Protein AF-A0A936D1K9-F1 (afdb_monomer_lite)

Secondary structure (DSSP, 8-state):
--HHHHHHHHHHHHTTSSSSTTSSSSSSSSSSTTSSTTSSGGG--SHHHHHHHHHHHHHHHHHHHHHTT--GGGTTSSSS------------------------SSHHHHHHHHHHHHHHHHHHHHHTT-SS-STTSSHHHHHHHHHHH-TT-HHHHHIIIIIHHHHHHHHHHHHHHHHHTT-----

Radius of gyration: 36.78 Å; chains: 1; bounding box: 76×54×130 Å

Structure (mmCIF, N/CA/C/O backbone):
data_AF-A0A936D1K9-F1
#
_entry.id   AF-A0A936D1K9-F1
#
loop_
_atom_site.group_PDB
_atom_site.id
_atom_site.type_symbol
_atom_site.label_atom_id
_atom_site.label_alt_id
_atom_site.label_comp_id
_atom_site.label_asym_id
_atom_site.label_entity_id
_atom_site.label_seq_id
_atom_site.pdbx_PDB_ins_code
_atom_site.Cartn_x
_atom_site.Cartn_y
_atom_site.Cartn_z
_atom_site.occupancy
_atom_site.B_iso_or_equiv
_atom_site.auth_seq_id
_atom_site.auth_comp_id
_atom_site.auth_asym_id
_atom_site.auth_atom_id
_atom_site.pdbx_PDB_model_num
ATOM 1 N N . MET A 1 1 ? 11.015 2.914 -85.283 1.00 50.72 1 MET A N 1
ATOM 2 C CA . MET A 1 1 ? 10.325 2.581 -84.018 1.00 50.72 1 MET A CA 1
ATOM 3 C C . MET A 1 1 ? 10.482 3.779 -83.095 1.00 50.72 1 MET A C 1
ATOM 5 O O . MET A 1 1 ? 11.563 4.341 -83.051 1.00 50.72 1 MET A O 1
ATOM 9 N N . SER A 1 2 ? 9.372 4.267 -82.551 1.00 65.38 2 SER A N 1
ATOM 10 C CA . SER A 1 2 ? 9.129 5.686 -82.251 1.00 65.38 2 SER A CA 1
ATOM 11 C C . SER A 1 2 ? 9.740 6.174 -80.928 1.00 65.38 2 SER A C 1
ATOM 13 O O . SER A 1 2 ? 9.493 5.560 -79.895 1.00 65.38 2 SER A O 1
ATOM 15 N N . LEU A 1 3 ? 10.426 7.329 -80.954 1.00 58.34 3 LEU A N 1
ATOM 16 C CA . LEU A 1 3 ? 10.935 8.092 -79.791 1.00 58.34 3 LEU A CA 1
ATOM 17 C C . LEU A 1 3 ? 9.833 8.399 -78.753 1.00 58.34 3 LEU A C 1
ATOM 19 O O . LEU A 1 3 ? 10.094 8.592 -77.571 1.00 58.34 3 LEU A O 1
ATOM 23 N N . ILE A 1 4 ? 8.576 8.389 -79.199 1.00 59.56 4 ILE A N 1
ATOM 24 C CA . ILE A 1 4 ? 7.388 8.584 -78.366 1.00 59.56 4 ILE A CA 1
ATOM 25 C C . ILE A 1 4 ? 7.198 7.413 -77.384 1.00 59.56 4 ILE A C 1
ATOM 27 O O . ILE A 1 4 ? 6.770 7.636 -76.255 1.00 59.56 4 ILE A O 1
ATOM 31 N N . ASN A 1 5 ? 7.570 6.184 -77.765 1.00 53.81 5 ASN A N 1
ATOM 32 C CA . ASN A 1 5 ? 7.406 5.001 -76.912 1.00 53.81 5 ASN A CA 1
ATOM 33 C C . ASN A 1 5 ? 8.417 4.949 -75.754 1.00 53.81 5 ASN A C 1
ATOM 35 O O . ASN A 1 5 ? 8.083 4.417 -74.697 1.00 53.81 5 ASN A O 1
ATOM 39 N N . ASP A 1 6 ? 9.612 5.523 -75.924 1.00 70.44 6 ASP A N 1
ATOM 40 C CA . ASP A 1 6 ? 10.618 5.597 -74.854 1.00 70.44 6 ASP A CA 1
ATOM 41 C C . ASP A 1 6 ? 10.306 6.717 -73.851 1.00 70.44 6 ASP A C 1
ATOM 43 O O . ASP A 1 6 ? 10.441 6.510 -72.647 1.00 70.44 6 ASP A O 1
ATOM 47 N N . MET A 1 7 ? 9.773 7.861 -74.303 1.00 63.12 7 MET A N 1
ATOM 48 C CA . MET A 1 7 ? 9.343 8.930 -73.387 1.00 63.12 7 MET A CA 1
ATOM 49 C C . MET A 1 7 ? 8.135 8.521 -72.527 1.00 63.12 7 MET A C 1
ATOM 51 O O . MET A 1 7 ? 8.054 8.883 -71.357 1.00 63.12 7 MET A O 1
ATOM 55 N N . LEU A 1 8 ? 7.213 7.713 -73.065 1.00 55.09 8 LEU A N 1
ATOM 56 C CA . LEU A 1 8 ? 6.075 7.173 -72.303 1.00 55.09 8 LEU A CA 1
ATOM 57 C C . LEU A 1 8 ? 6.501 6.169 -71.221 1.00 55.09 8 LEU A C 1
ATOM 59 O O . LEU A 1 8 ? 5.811 6.017 -70.212 1.00 55.09 8 LEU A O 1
ATOM 63 N N . ARG A 1 9 ? 7.644 5.500 -71.404 1.00 64.25 9 ARG A N 1
ATOM 64 C CA . ARG A 1 9 ? 8.198 4.566 -70.420 1.00 64.25 9 ARG A CA 1
ATOM 65 C C . ARG A 1 9 ? 8.796 5.299 -69.217 1.00 64.25 9 ARG A C 1
ATOM 67 O O . ARG A 1 9 ? 8.615 4.838 -68.091 1.00 64.25 9 ARG A O 1
ATOM 74 N N . ASP A 1 10 ? 9.430 6.445 -69.443 1.00 58.56 10 ASP A N 1
ATOM 75 C CA . ASP A 1 10 ? 10.099 7.239 -68.403 1.00 58.56 10 ASP A CA 1
ATOM 76 C C . ASP A 1 10 ? 9.101 8.006 -67.510 1.00 58.56 10 ASP A C 1
ATOM 78 O O . ASP A 1 10 ? 9.200 7.991 -66.281 1.00 58.56 10 ASP A O 1
ATOM 82 N N . LEU A 1 11 ? 8.023 8.546 -68.099 1.00 57.91 11 LEU A N 1
ATOM 83 C CA . LEU A 1 11 ? 6.933 9.176 -67.336 1.00 57.91 11 LEU A CA 1
ATOM 84 C C . LEU A 1 11 ? 6.219 8.205 -66.380 1.00 57.91 11 LEU A C 1
ATOM 86 O O . LEU A 1 11 ? 5.725 8.631 -65.334 1.00 57.91 11 LEU A O 1
ATOM 90 N N . SER A 1 12 ? 6.192 6.904 -66.698 1.00 57.97 12 SER A N 1
ATOM 91 C CA . SER A 1 12 ? 5.608 5.887 -65.812 1.00 57.97 12 SER A CA 1
ATOM 92 C C . SER A 1 12 ? 6.428 5.641 -64.540 1.00 57.97 12 SER A C 1
ATOM 94 O O . SER A 1 12 ? 5.872 5.186 -63.544 1.00 57.97 12 SER A O 1
ATOM 96 N N . GLN A 1 13 ? 7.725 5.976 -64.535 1.00 55.72 13 GLN A N 1
ATOM 97 C CA . GLN A 1 13 ? 8.587 5.809 -63.360 1.00 55.72 13 GLN A CA 1
ATOM 98 C C . GLN A 1 13 ? 8.670 7.071 -62.490 1.00 55.72 13 GLN A C 1
ATOM 100 O O . GLN A 1 13 ? 8.900 6.970 -61.282 1.00 55.72 13 GLN A O 1
ATOM 105 N N . GLN A 1 14 ? 8.401 8.254 -63.053 1.00 52.12 14 GLN A N 1
ATOM 106 C CA . GLN A 1 14 ? 8.481 9.526 -62.326 1.00 52.12 14 GLN A CA 1
ATOM 107 C C . GLN A 1 14 ? 7.346 9.735 -61.297 1.00 52.12 14 GLN A C 1
ATOM 109 O O . GLN A 1 14 ? 7.491 10.535 -60.374 1.00 52.12 14 GLN A O 1
ATOM 114 N N . HIS A 1 15 ? 6.228 9.006 -61.387 1.00 48.50 15 HIS A N 1
ATOM 115 C CA . HIS A 1 15 ? 5.114 9.135 -60.428 1.00 48.50 15 HIS A CA 1
ATOM 116 C C . HIS A 1 15 ? 5.296 8.372 -59.102 1.00 48.50 15 HIS A C 1
ATOM 118 O O . HIS A 1 15 ? 4.464 8.514 -5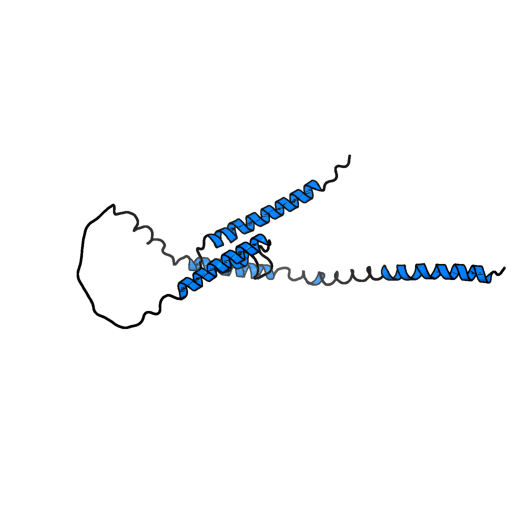8.210 1.00 48.50 15 HIS A O 1
ATOM 124 N N . SER A 1 16 ? 6.389 7.625 -58.917 1.00 52.28 16 SER A N 1
ATOM 125 C CA . SER A 1 16 ? 6.628 6.848 -57.685 1.00 52.28 16 SER A CA 1
ATOM 126 C C . SER A 1 16 ? 7.444 7.579 -56.607 1.00 52.28 16 SER A C 1
ATOM 128 O O . SER A 1 16 ? 7.468 7.127 -55.470 1.00 52.28 16 SER A O 1
ATOM 130 N N . SER A 1 17 ? 8.100 8.704 -56.914 1.00 52.56 17 SER A N 1
ATOM 131 C CA . SER A 1 17 ? 9.041 9.370 -55.985 1.00 52.56 17 SER A CA 1
ATOM 132 C C . SER A 1 17 ? 8.565 10.719 -55.425 1.00 52.56 17 SER A C 1
ATOM 134 O O . SER A 1 17 ? 9.265 11.339 -54.625 1.00 52.56 17 SER A O 1
ATOM 136 N N . SER A 1 18 ? 7.362 11.176 -55.791 1.00 51.12 18 SER A N 1
ATOM 137 C CA . SER A 1 18 ? 6.823 12.472 -55.333 1.00 51.12 18 SER A CA 1
ATOM 138 C C . SER A 1 18 ? 5.837 12.370 -54.159 1.00 51.12 18 SER A C 1
ATOM 140 O O . SER A 1 18 ? 5.487 13.393 -53.580 1.00 51.12 18 SER A O 1
ATOM 142 N N . THR A 1 19 ? 5.409 11.163 -53.767 1.00 49.66 19 THR A N 1
ATOM 143 C CA . THR A 1 19 ? 4.448 10.955 -52.660 1.00 49.66 19 THR A CA 1
ATOM 144 C C . THR A 1 19 ? 5.117 10.517 -51.349 1.00 49.66 19 THR A C 1
ATOM 146 O O . THR A 1 19 ? 4.559 10.735 -50.275 1.00 49.66 19 THR A O 1
ATOM 149 N N . GLU A 1 20 ? 6.343 9.983 -51.384 1.00 50.47 20 GLU A N 1
ATOM 150 C CA . GLU A 1 20 ? 7.057 9.586 -50.155 1.00 50.47 20 GLU A CA 1
ATOM 151 C C . GLU A 1 20 ? 7.691 10.773 -49.407 1.00 50.47 20 GLU A C 1
ATOM 153 O O . GLU A 1 20 ? 7.792 10.753 -48.182 1.00 50.47 20 GLU A O 1
ATOM 158 N N . ASN A 1 21 ? 8.022 11.868 -50.102 1.00 46.75 21 ASN A N 1
ATOM 159 C CA . ASN A 1 21 ? 8.609 13.058 -49.469 1.00 46.75 21 ASN A CA 1
ATOM 160 C C . ASN A 1 21 ? 7.580 13.976 -48.781 1.00 46.75 21 ASN A C 1
ATOM 162 O O . ASN A 1 21 ? 7.961 14.847 -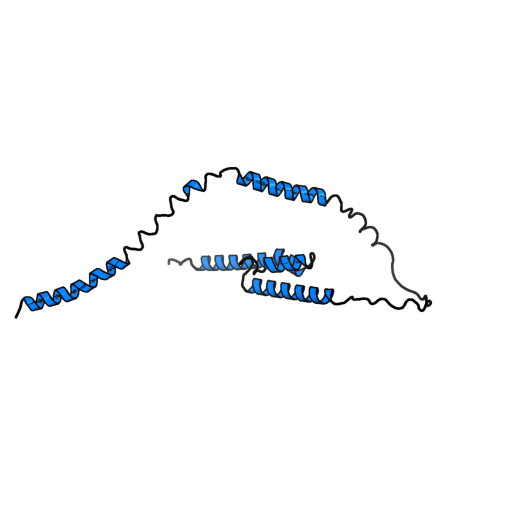48.001 1.00 46.75 21 ASN A O 1
ATOM 166 N N . SER A 1 22 ? 6.277 13.778 -49.009 1.00 50.97 22 SER A N 1
ATOM 167 C CA . SER A 1 22 ? 5.210 14.543 -48.340 1.00 50.97 22 SER A CA 1
ATOM 168 C C . SER A 1 22 ? 4.783 13.981 -46.979 1.00 50.97 22 SER A C 1
ATOM 170 O O . SER A 1 22 ? 4.061 14.659 -46.252 1.00 50.97 22 SER A O 1
ATOM 172 N N . LEU A 1 23 ? 5.229 12.776 -46.600 1.00 49.56 23 LEU A N 1
ATOM 173 C CA . LEU A 1 23 ? 4.943 12.196 -45.278 1.00 49.56 23 LEU A CA 1
ATOM 174 C C . LEU A 1 23 ? 6.058 12.425 -44.249 1.00 49.56 23 LEU A C 1
ATOM 176 O O . LEU A 1 23 ? 5.818 12.244 -43.061 1.00 49.56 23 LEU A O 1
ATOM 180 N N . LEU A 1 24 ? 7.243 12.877 -44.672 1.00 47.78 24 LEU A N 1
ATOM 181 C CA . LEU A 1 24 ? 8.385 13.109 -43.774 1.00 47.78 24 LEU A CA 1
ATOM 182 C C . LEU A 1 24 ? 8.658 14.591 -43.459 1.00 47.78 24 LEU A C 1
ATOM 184 O O . LEU A 1 24 ? 9.584 14.891 -42.711 1.00 47.78 24 LEU A O 1
ATOM 188 N N . LEU A 1 25 ? 7.851 15.523 -43.982 1.00 46.59 25 LEU A N 1
ATOM 189 C CA . LEU A 1 25 ? 8.005 16.969 -43.739 1.00 46.59 25 LEU A CA 1
ATOM 190 C C . LEU A 1 25 ? 6.937 17.588 -42.820 1.00 46.59 25 LEU A C 1
ATOM 192 O O . LEU A 1 25 ? 7.033 18.772 -42.519 1.00 46.59 25 LEU A O 1
ATOM 196 N N . ASN A 1 26 ? 5.971 16.810 -42.320 1.00 53.19 26 ASN A N 1
ATOM 197 C CA . ASN A 1 26 ? 4.987 17.297 -41.339 1.00 53.19 26 ASN A CA 1
ATOM 198 C C . ASN A 1 26 ? 5.343 16.972 -39.877 1.00 53.19 26 ASN A C 1
ATOM 200 O O . ASN A 1 26 ? 4.714 17.518 -38.974 1.00 53.19 26 ASN A O 1
ATOM 204 N N . ASP A 1 27 ? 6.368 16.154 -39.624 1.00 53.59 27 ASP A N 1
ATOM 205 C CA . ASP A 1 27 ? 6.725 15.733 -38.257 1.00 53.59 27 ASP A CA 1
ATOM 206 C C . ASP A 1 27 ? 7.786 16.621 -37.581 1.00 53.59 27 ASP A C 1
ATOM 208 O O . ASP A 1 27 ? 8.020 16.527 -36.380 1.00 53.59 27 ASP A O 1
ATOM 212 N N . VAL A 1 28 ? 8.419 17.536 -38.325 1.00 56.03 28 VAL A N 1
ATOM 213 C CA . VAL A 1 28 ? 9.481 18.411 -37.784 1.00 56.03 28 VAL A CA 1
ATOM 214 C C . VAL A 1 28 ? 8.961 19.805 -37.395 1.00 56.03 28 VAL A C 1
ATOM 216 O O . VAL A 1 28 ? 9.653 20.560 -36.716 1.00 56.03 28 VAL A O 1
ATOM 219 N N . GLN A 1 29 ? 7.718 20.156 -37.741 1.00 51.47 29 GLN A N 1
ATOM 220 C CA . GLN A 1 29 ? 7.171 21.502 -37.508 1.00 51.47 29 GLN A CA 1
ATOM 221 C C . GLN A 1 29 ? 6.288 21.644 -36.254 1.00 51.47 29 GLN A C 1
ATOM 223 O O . GLN A 1 29 ? 5.902 22.759 -35.898 1.00 51.47 29 GLN A O 1
ATOM 228 N N . THR A 1 30 ? 5.997 20.553 -35.539 1.00 50.84 30 THR A N 1
ATOM 229 C CA . THR A 1 30 ? 5.110 20.560 -34.357 1.00 50.84 30 THR A CA 1
ATOM 230 C C . THR A 1 30 ? 5.842 20.566 -33.011 1.00 50.84 30 THR A C 1
ATOM 232 O O . THR A 1 30 ? 5.201 20.736 -31.977 1.00 50.84 30 THR A O 1
ATOM 235 N N . ALA A 1 31 ? 7.176 20.474 -32.984 1.00 53.62 31 ALA A N 1
ATOM 236 C CA . ALA A 1 31 ? 7.940 20.307 -31.740 1.00 53.62 31 ALA A CA 1
ATOM 237 C C . ALA A 1 31 ? 8.705 21.559 -31.257 1.00 53.62 31 ALA A C 1
ATOM 239 O O . ALA A 1 31 ? 9.654 21.439 -30.480 1.00 53.62 31 ALA A O 1
ATOM 240 N N . THR A 1 32 ? 8.331 22.766 -31.693 1.00 52.62 32 THR A N 1
ATOM 241 C CA . THR A 1 32 ? 9.022 24.009 -31.283 1.00 52.62 32 THR A CA 1
ATOM 242 C C . THR A 1 32 ? 8.159 25.002 -30.493 1.00 52.62 32 THR A C 1
ATOM 244 O O . THR A 1 32 ? 8.701 25.962 -29.952 1.00 52.62 32 THR A O 1
ATOM 247 N N . TRP A 1 33 ? 6.856 24.755 -30.309 1.00 50.41 33 TRP A N 1
ATOM 248 C CA . TRP A 1 33 ? 5.916 25.734 -29.727 1.00 50.41 33 TRP A CA 1
ATOM 249 C C . TRP A 1 33 ? 5.758 25.709 -28.189 1.00 50.41 33 TRP A C 1
ATOM 251 O O . TRP A 1 33 ? 4.986 26.495 -27.644 1.00 50.41 33 TRP A O 1
ATOM 261 N N . GLU A 1 34 ? 6.499 24.868 -27.458 1.00 49.38 34 GLU A N 1
ATOM 262 C CA . GLU A 1 34 ? 6.405 24.782 -25.982 1.00 49.38 34 GLU A CA 1
ATOM 263 C C . GLU A 1 34 ? 7.562 25.453 -25.220 1.00 49.38 34 GLU A C 1
ATOM 265 O O . GLU A 1 34 ? 7.542 25.507 -23.991 1.00 49.38 34 GLU A O 1
ATOM 270 N N . ARG A 1 35 ? 8.582 25.999 -25.898 1.00 55.66 35 ARG A N 1
ATOM 271 C CA . ARG A 1 35 ? 9.755 26.548 -25.188 1.00 55.66 35 ARG A CA 1
ATOM 272 C C . ARG A 1 35 ? 9.591 27.969 -24.642 1.00 55.66 35 ARG A C 1
ATOM 274 O O . ARG A 1 35 ? 10.381 28.351 -23.786 1.00 55.66 35 ARG A O 1
ATOM 281 N N . GLU A 1 36 ? 8.554 28.715 -25.024 1.00 51.34 36 GLU A N 1
ATOM 282 C CA . GLU A 1 36 ? 8.338 30.077 -24.496 1.00 51.34 36 GLU A CA 1
ATOM 283 C C . GLU A 1 36 ? 7.352 30.167 -23.325 1.00 51.34 36 GLU A C 1
ATOM 285 O O . GLU A 1 36 ? 7.424 31.106 -22.534 1.00 51.34 36 GLU A O 1
ATOM 290 N N . LYS A 1 37 ? 6.480 29.173 -23.109 1.00 52.34 37 LYS A N 1
ATOM 291 C CA . LYS A 1 37 ? 5.546 29.211 -21.964 1.00 52.34 37 LYS A CA 1
ATOM 292 C C . LYS A 1 37 ? 6.194 28.853 -20.626 1.00 52.34 37 LYS A C 1
ATOM 294 O O . LYS A 1 37 ? 5.632 29.142 -19.572 1.00 52.34 37 LYS A O 1
ATOM 299 N N . ILE A 1 38 ? 7.394 28.278 -20.651 1.00 55.59 38 ILE A N 1
ATOM 300 C CA . ILE A 1 38 ? 8.099 27.820 -19.446 1.00 55.59 38 ILE A CA 1
ATOM 301 C C . ILE A 1 38 ? 8.881 28.967 -18.768 1.00 55.59 38 ILE A C 1
ATOM 303 O O . ILE A 1 38 ? 9.324 28.826 -17.631 1.00 55.59 38 ILE A O 1
ATOM 307 N N . ALA A 1 39 ? 8.996 30.145 -19.395 1.00 56.81 39 ALA A N 1
ATOM 308 C CA . ALA A 1 39 ? 9.740 31.269 -18.818 1.00 56.81 39 ALA A CA 1
ATOM 309 C C . ALA A 1 39 ? 8.949 32.095 -17.781 1.00 56.81 39 ALA A C 1
ATOM 311 O O . ALA A 1 39 ? 9.557 32.703 -16.903 1.00 56.81 39 ALA A O 1
ATOM 312 N N . HIS A 1 40 ? 7.610 32.085 -17.805 1.00 55.16 40 HIS A N 1
ATOM 313 C CA . HIS A 1 40 ? 6.803 32.822 -16.816 1.00 55.16 40 HIS A CA 1
ATOM 314 C C . HIS A 1 40 ? 6.441 32.009 -15.565 1.00 55.16 40 HIS A C 1
ATOM 316 O O . HIS A 1 40 ? 6.047 32.584 -14.551 1.00 55.16 40 HIS A O 1
ATOM 322 N N . PHE A 1 41 ? 6.612 30.683 -15.583 1.00 51.16 41 PHE A N 1
ATOM 323 C CA . PHE A 1 41 ? 6.244 29.841 -14.439 1.00 51.16 41 PHE A CA 1
ATOM 324 C C . PHE A 1 41 ? 7.231 29.953 -13.259 1.00 51.16 41 PHE A C 1
ATOM 326 O O . PHE A 1 41 ? 6.883 29.667 -12.117 1.00 51.16 41 PHE A O 1
ATOM 333 N N . PHE A 1 42 ? 8.452 30.442 -13.500 1.00 54.47 42 PHE A N 1
ATOM 334 C CA . PHE A 1 42 ? 9.512 30.545 -12.488 1.00 54.47 42 PHE A CA 1
ATOM 335 C C . PHE A 1 42 ? 9.572 31.889 -11.736 1.00 54.47 42 PHE A C 1
ATOM 337 O O . PHE A 1 42 ? 10.498 32.117 -10.959 1.00 54.47 42 PHE A O 1
ATOM 344 N N . GLN A 1 43 ? 8.587 32.779 -11.908 1.00 56.75 43 GLN A N 1
ATOM 345 C CA . GLN A 1 43 ? 8.573 34.098 -11.252 1.00 56.75 43 GLN A CA 1
ATOM 346 C C . GLN A 1 43 ? 7.830 34.127 -9.896 1.00 56.75 43 GLN A C 1
ATOM 348 O O . GLN A 1 43 ? 7.627 35.191 -9.320 1.00 56.75 43 GLN A O 1
ATOM 353 N N . TYR A 1 44 ? 7.494 32.961 -9.326 1.00 59.97 44 TYR A N 1
ATOM 354 C CA . TYR A 1 44 ? 6.916 32.787 -7.976 1.00 59.97 44 TYR A CA 1
ATOM 355 C C . TYR A 1 44 ? 7.965 32.369 -6.926 1.00 59.97 44 TYR A C 1
ATOM 357 O O . TYR A 1 44 ? 7.741 31.520 -6.066 1.00 59.97 44 TYR A O 1
ATOM 365 N N . SER A 1 45 ? 9.147 32.981 -6.991 1.00 63.41 45 SER A N 1
ATOM 366 C CA . SER A 1 45 ? 10.374 32.476 -6.363 1.00 63.41 45 SER A CA 1
ATOM 367 C C . SER A 1 45 ? 10.414 32.453 -4.817 1.00 63.41 45 SER A C 1
ATOM 369 O O . SER A 1 45 ? 11.327 31.834 -4.281 1.00 63.41 45 SER A O 1
ATOM 371 N N . ARG A 1 46 ? 9.472 33.040 -4.048 1.00 59.06 46 ARG A N 1
ATOM 372 C CA . ARG A 1 46 ? 9.537 32.988 -2.555 1.00 59.06 46 ARG A CA 1
ATOM 373 C C . ARG A 1 46 ? 8.240 32.847 -1.749 1.00 59.06 46 ARG A C 1
ATOM 375 O O . ARG A 1 46 ? 8.321 32.515 -0.571 1.00 59.06 46 ARG A O 1
ATOM 382 N N . MET A 1 47 ? 7.059 33.026 -2.336 1.00 61.16 47 MET A N 1
ATOM 383 C CA . MET A 1 47 ? 5.796 32.964 -1.579 1.00 61.16 47 MET A CA 1
ATOM 384 C C . MET A 1 47 ? 5.265 31.551 -1.241 1.00 61.16 47 MET A C 1
ATOM 386 O O . MET A 1 47 ? 4.732 31.394 -0.140 1.00 61.16 47 MET A O 1
ATOM 390 N N . PRO A 1 48 ? 5.413 30.494 -2.075 1.00 66.44 48 PRO A N 1
ATOM 391 C CA . PRO A 1 48 ? 4.799 29.199 -1.754 1.00 66.44 48 PRO A CA 1
ATOM 392 C C . PRO A 1 48 ? 5.478 28.492 -0.569 1.00 66.44 48 PRO A C 1
ATOM 394 O O . PRO A 1 48 ? 4.812 27.806 0.200 1.00 66.44 48 PRO A O 1
ATOM 397 N N . LEU A 1 49 ? 6.780 28.713 -0.354 1.00 69.38 49 LEU A N 1
ATOM 398 C CA . LEU A 1 49 ? 7.519 28.105 0.760 1.00 69.38 49 LEU A CA 1
ATOM 399 C C . LEU A 1 49 ? 7.084 28.642 2.131 1.00 69.38 49 LEU A C 1
ATOM 401 O O . LEU A 1 49 ? 7.048 27.884 3.098 1.00 69.38 49 LEU A O 1
ATOM 405 N N . VAL A 1 50 ? 6.710 29.923 2.224 1.00 79.31 50 VAL A N 1
ATOM 406 C CA . VAL A 1 50 ? 6.236 30.524 3.483 1.00 79.31 50 VAL A CA 1
ATOM 407 C C . VAL A 1 50 ? 4.862 29.973 3.860 1.00 79.31 50 VAL A C 1
ATOM 409 O O . VAL A 1 50 ? 4.637 29.641 5.020 1.00 79.31 50 VAL A O 1
ATOM 412 N N . LEU A 1 51 ? 3.970 29.800 2.880 1.00 75.94 51 LEU A N 1
ATOM 413 C CA . LEU A 1 51 ? 2.646 29.214 3.106 1.00 75.94 51 LEU A CA 1
ATOM 414 C C . LEU A 1 51 ? 2.732 27.744 3.527 1.00 75.94 51 LEU A C 1
ATOM 416 O O . LEU A 1 51 ? 2.040 27.338 4.457 1.00 75.94 51 LEU A O 1
ATOM 420 N N . ILE A 1 52 ? 3.618 26.962 2.902 1.00 82.94 52 ILE A N 1
ATOM 421 C CA . ILE A 1 52 ? 3.856 25.564 3.291 1.00 82.94 52 ILE A CA 1
ATOM 422 C C . ILE A 1 52 ? 4.446 25.493 4.706 1.00 82.94 52 ILE A C 1
ATOM 424 O O . ILE A 1 52 ? 3.990 24.693 5.519 1.00 82.94 52 ILE A O 1
ATOM 428 N N . SER A 1 53 ? 5.408 26.361 5.036 1.00 83.75 53 SER A N 1
ATOM 429 C CA . SER A 1 53 ? 5.990 26.437 6.383 1.00 83.75 53 SER A CA 1
ATOM 430 C C . SER A 1 53 ? 4.943 26.793 7.447 1.00 83.75 53 SER A C 1
ATOM 432 O O . SER A 1 53 ? 4.879 26.156 8.497 1.00 83.75 53 SER A O 1
ATOM 434 N N . LEU A 1 54 ? 4.057 27.749 7.152 1.00 86.31 54 LEU A N 1
ATOM 435 C CA . LEU A 1 54 ? 2.981 28.167 8.051 1.00 86.31 54 LEU A CA 1
ATOM 436 C C . LEU A 1 54 ? 1.930 27.062 8.245 1.00 86.31 54 LEU A C 1
ATOM 438 O O . LEU A 1 54 ? 1.469 26.848 9.364 1.00 86.31 54 LEU A O 1
ATOM 442 N N . LEU A 1 55 ? 1.609 26.309 7.188 1.00 87.12 55 LEU A N 1
ATOM 443 C CA . LEU A 1 55 ? 0.719 25.148 7.260 1.00 87.12 55 LEU A CA 1
ATOM 444 C C . LEU A 1 55 ? 1.303 24.047 8.160 1.00 87.12 55 LEU A C 1
ATOM 446 O O . LEU A 1 55 ? 0.609 23.524 9.030 1.00 87.12 55 LEU A O 1
ATOM 450 N N . VAL A 1 56 ? 2.589 23.727 7.992 1.00 87.44 56 VAL A N 1
ATOM 451 C CA . VAL A 1 56 ? 3.291 22.734 8.822 1.00 87.44 56 VAL A CA 1
ATOM 452 C C . VAL A 1 56 ? 3.371 23.195 10.280 1.00 87.44 56 VAL A C 1
ATOM 454 O O . VAL A 1 56 ? 3.158 22.394 11.190 1.00 87.44 56 VAL A O 1
ATOM 457 N N . PHE A 1 57 ? 3.613 24.486 10.514 1.00 85.25 57 PHE A N 1
ATOM 458 C CA . PHE A 1 57 ? 3.655 25.061 11.856 1.00 85.25 57 PHE A CA 1
ATOM 459 C C . PHE A 1 57 ? 2.289 25.008 12.556 1.00 85.25 57 PHE A C 1
ATOM 461 O O . PHE A 1 57 ? 2.228 24.629 13.722 1.00 85.25 57 PHE A O 1
ATOM 468 N N . LEU A 1 58 ? 1.187 25.298 11.853 1.00 81.44 58 LEU A N 1
ATOM 469 C CA . LEU A 1 58 ? -0.170 25.177 12.403 1.00 81.44 58 LEU A CA 1
ATOM 470 C C . LEU A 1 58 ? -0.517 23.734 12.788 1.00 81.44 58 LEU A C 1
ATOM 472 O O . LEU A 1 58 ? -1.091 23.503 13.852 1.00 81.44 58 LEU A O 1
ATOM 476 N N . ILE A 1 59 ? -0.128 22.762 11.960 1.00 82.12 59 ILE A N 1
ATOM 477 C CA . ILE A 1 59 ? -0.349 21.338 12.243 1.00 82.12 59 ILE A CA 1
ATOM 478 C C . ILE A 1 59 ? 0.483 20.896 13.457 1.00 82.12 59 ILE A C 1
ATOM 480 O O . ILE A 1 59 ? -0.050 20.279 14.377 1.00 82.12 59 ILE A O 1
ATOM 484 N N . GLY A 1 60 ? 1.771 21.252 13.507 1.00 78.56 60 GLY A N 1
ATOM 485 C CA . GLY A 1 60 ? 2.651 20.912 14.631 1.00 78.56 60 GLY A CA 1
ATOM 486 C C . GLY A 1 60 ? 2.229 21.569 15.950 1.00 78.56 60 GLY A C 1
ATOM 487 O O . GLY A 1 60 ? 2.216 20.917 16.995 1.00 78.56 60 GLY A O 1
ATOM 488 N N . TYR A 1 61 ? 1.820 22.838 15.906 1.00 77.31 61 TYR A N 1
ATOM 489 C CA . TYR A 1 61 ? 1.339 23.565 17.081 1.00 77.31 61 TYR A CA 1
ATOM 490 C C . TYR A 1 61 ? 0.003 23.005 17.597 1.00 77.31 61 TYR A C 1
ATOM 492 O O . TYR A 1 61 ? -0.183 22.878 18.808 1.00 77.31 61 TYR A O 1
ATOM 500 N N . GLY A 1 62 ? -0.895 22.588 16.695 1.00 68.69 62 GLY A N 1
ATOM 501 C CA . GLY A 1 62 ? -2.156 21.932 17.051 1.00 68.69 62 GLY A CA 1
ATOM 502 C C . GLY A 1 62 ? -1.964 20.588 17.762 1.00 68.69 62 GLY A C 1
ATOM 503 O O . GLY A 1 62 ? -2.638 20.316 18.753 1.00 68.69 62 GLY A O 1
ATOM 504 N N . ILE A 1 63 ? -1.000 19.774 17.317 1.00 65.12 63 ILE A N 1
ATOM 505 C CA . ILE A 1 63 ? -0.668 18.495 17.969 1.00 65.12 63 ILE A CA 1
ATOM 506 C C . ILE A 1 63 ? -0.100 18.729 19.381 1.00 65.12 63 ILE A C 1
ATOM 508 O O . ILE A 1 63 ? -0.442 17.997 20.309 1.00 65.12 63 ILE A O 1
ATOM 512 N N . SER A 1 64 ? 0.713 19.777 19.568 1.00 59.81 64 SER A N 1
ATOM 513 C CA . SER A 1 64 ? 1.325 20.112 20.863 1.00 59.81 64 SER A CA 1
ATOM 514 C C . SER A 1 64 ? 0.290 20.481 21.940 1.00 59.81 64 SER A C 1
ATOM 516 O O . SER A 1 64 ? 0.384 20.010 23.071 1.00 59.81 64 SER A O 1
ATOM 518 N N . GLN A 1 65 ? -0.754 21.244 21.587 1.00 61.00 65 GLN A N 1
ATOM 519 C CA . GLN A 1 65 ? -1.839 21.584 22.524 1.00 61.00 65 GLN A CA 1
ATOM 520 C C . GLN A 1 65 ? -2.786 20.407 22.816 1.00 61.00 65 GLN A C 1
ATOM 522 O O . GLN A 1 65 ? -3.444 20.381 23.853 1.00 61.00 65 GLN A O 1
ATOM 527 N N . TYR A 1 66 ? -2.855 19.414 21.927 1.00 60.53 66 TYR A N 1
ATOM 528 C CA . TYR A 1 66 ? -3.759 18.272 22.078 1.00 60.53 66 TYR A CA 1
ATOM 529 C C . TYR A 1 66 ? -3.208 17.177 23.009 1.00 60.53 66 TYR A C 1
ATOM 531 O O . TYR A 1 66 ? -3.973 16.487 23.680 1.00 60.53 66 TYR A O 1
ATOM 539 N N . ILE A 1 67 ? -1.882 17.030 23.098 1.00 57.53 67 ILE A N 1
ATOM 540 C CA . ILE A 1 67 ? -1.245 15.959 23.886 1.00 57.53 67 ILE A CA 1
ATOM 541 C C . ILE A 1 67 ? -1.195 16.283 25.395 1.00 57.53 67 ILE A C 1
ATOM 543 O O . ILE A 1 67 ? -1.096 15.367 26.206 1.00 57.53 67 ILE A O 1
ATOM 547 N N . SER A 1 68 ? -1.354 17.548 25.807 1.00 59.56 68 SER A N 1
ATOM 548 C CA . SER A 1 68 ? -1.275 17.942 27.228 1.00 59.56 68 SER A CA 1
ATOM 549 C C . SER A 1 68 ? -2.440 17.450 28.106 1.00 59.56 68 SER A C 1
ATOM 551 O O . SER A 1 68 ? -2.352 17.570 29.325 1.00 59.56 68 SER A O 1
ATOM 553 N N . ASN A 1 69 ? -3.514 16.907 27.520 1.00 57.78 69 ASN A N 1
ATOM 554 C CA . ASN A 1 69 ? -4.726 16.499 28.247 1.00 57.78 69 ASN A CA 1
ATOM 555 C C . ASN A 1 69 ? -4.895 14.981 28.411 1.00 57.78 69 ASN A C 1
ATOM 557 O O . ASN A 1 69 ? -5.944 14.536 28.874 1.00 57.78 69 ASN A O 1
ATOM 561 N N . GLN A 1 70 ? -3.902 14.168 28.044 1.00 61.16 70 GLN A N 1
ATOM 562 C CA . GLN A 1 70 ? -3.936 12.737 28.351 1.00 61.16 70 GLN A CA 1
ATOM 563 C C . GLN A 1 70 ? -3.032 12.438 29.543 1.00 61.16 70 GLN A C 1
ATOM 565 O O . GLN A 1 70 ? -1.873 12.057 29.393 1.00 61.16 70 GLN A O 1
ATOM 570 N N . ASP A 1 71 ? -3.593 12.603 30.741 1.00 52.12 71 ASP A N 1
ATOM 571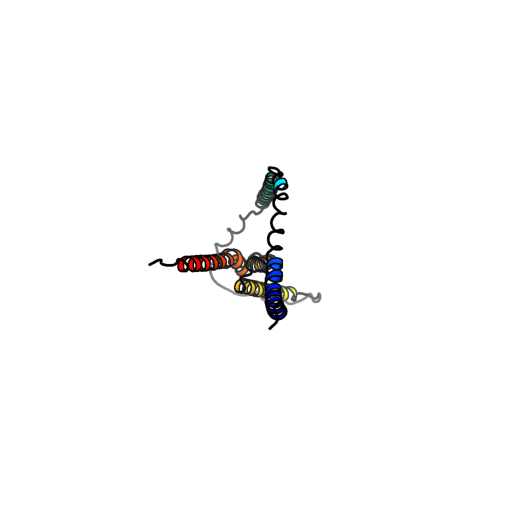 C CA . ASP A 1 71 ? -3.049 12.037 31.972 1.00 52.12 71 ASP A CA 1
ATOM 572 C C . ASP A 1 71 ? -3.047 10.501 31.867 1.00 52.12 71 ASP A C 1
ATOM 574 O O . ASP A 1 71 ? -3.976 9.806 32.275 1.00 52.12 71 ASP A O 1
ATOM 578 N N . PHE A 1 72 ? -1.968 9.955 31.305 1.00 53.50 72 PHE A N 1
ATOM 579 C CA . PHE A 1 72 ? -1.697 8.516 31.184 1.00 53.50 72 PHE A CA 1
ATOM 580 C C . PHE A 1 72 ? -1.296 7.869 32.532 1.00 53.50 72 PHE A C 1
ATOM 582 O O . PHE A 1 72 ? -0.916 6.702 32.604 1.00 53.50 72 PHE A O 1
ATOM 589 N N . SER A 1 73 ? -1.371 8.623 33.630 1.00 51.38 73 SER A N 1
ATOM 590 C CA . SER A 1 73 ? -0.875 8.236 34.956 1.00 51.38 73 SER A CA 1
ATOM 591 C C . SER A 1 73 ? -1.786 7.252 35.706 1.00 51.38 73 SER A C 1
ATOM 593 O O . SER A 1 73 ? -1.389 6.717 36.740 1.00 51.38 73 SER A O 1
ATOM 595 N N . SER A 1 74 ? -3.003 6.992 35.216 1.00 52.84 74 SER A N 1
ATOM 596 C CA . SER A 1 74 ? -3.997 6.142 35.892 1.00 52.84 74 SER A CA 1
ATOM 597 C C . SER A 1 74 ? -3.992 4.673 35.450 1.00 52.84 74 SER A C 1
ATOM 599 O O . SER A 1 74 ? -4.551 3.836 36.153 1.00 52.84 74 SER A O 1
ATOM 601 N N . LEU A 1 75 ? -3.323 4.322 34.345 1.00 52.88 75 LEU A N 1
ATOM 602 C CA . LEU A 1 75 ? -3.383 2.971 33.759 1.00 52.88 75 LEU A CA 1
ATOM 603 C C . LEU A 1 75 ? -2.318 1.990 34.280 1.00 52.88 75 LEU A C 1
ATOM 605 O O . LEU A 1 75 ? -2.326 0.824 33.898 1.00 52.88 75 LEU A O 1
ATOM 609 N N . LEU A 1 76 ? -1.407 2.431 35.153 1.00 51.91 76 LEU A N 1
ATOM 610 C CA . LEU A 1 76 ? -0.290 1.608 35.648 1.00 51.91 76 LEU A CA 1
ATOM 611 C C . LEU A 1 76 ? -0.360 1.277 37.149 1.00 51.91 76 LEU A C 1
ATOM 613 O O . LEU A 1 76 ? 0.601 0.748 37.701 1.00 51.91 76 LEU A O 1
ATOM 617 N N . ARG A 1 77 ? -1.475 1.573 37.832 1.00 49.03 77 ARG A N 1
ATOM 618 C CA . ARG A 1 77 ? -1.625 1.327 39.282 1.00 49.03 77 ARG A CA 1
ATOM 619 C C . ARG A 1 77 ? -2.500 0.117 39.638 1.00 49.03 77 ARG A C 1
ATOM 621 O O . ARG A 1 77 ? -2.619 -0.217 40.811 1.00 49.03 77 ARG A O 1
ATOM 628 N N . GLU A 1 78 ? -3.062 -0.574 38.653 1.00 46.03 78 GLU A N 1
ATOM 629 C CA . GLU A 1 78 ? -4.014 -1.667 38.886 1.00 46.03 78 GLU A CA 1
ATOM 630 C C . GLU A 1 78 ? -3.654 -2.918 38.074 1.00 46.03 78 GLU A C 1
ATOM 632 O O . GLU A 1 78 ? -4.459 -3.472 37.338 1.00 46.03 78 GLU A O 1
ATOM 637 N N . SER A 1 79 ? -2.398 -3.359 38.150 1.00 47.16 79 SER A N 1
ATOM 638 C CA . SER A 1 79 ? -1.985 -4.647 37.565 1.00 47.16 79 SER A CA 1
ATOM 639 C C . SER A 1 79 ? -1.030 -5.446 38.455 1.00 47.16 79 SER A C 1
ATOM 641 O O . SER A 1 79 ? -0.344 -6.348 37.982 1.00 47.16 79 SER A O 1
ATOM 643 N N . SER A 1 80 ? -0.965 -5.130 39.748 1.00 49.84 80 SER A N 1
ATOM 644 C CA . SER A 1 80 ? -0.089 -5.817 40.699 1.00 49.84 80 SER A CA 1
ATOM 645 C C . SER A 1 80 ? -0.769 -6.025 42.050 1.00 49.84 80 SER A C 1
ATOM 647 O O . SER A 1 80 ? -0.396 -5.433 43.057 1.00 49.84 80 SER A O 1
ATOM 649 N N . SER A 1 81 ? -1.791 -6.880 42.086 1.00 49.47 81 SER A N 1
ATOM 650 C CA . SER A 1 81 ? -2.032 -7.812 43.203 1.00 49.47 81 SER A CA 1
ATOM 651 C C . SER A 1 81 ? -3.225 -8.728 42.908 1.00 49.47 81 SER A C 1
ATOM 653 O O . SER A 1 81 ? -4.167 -8.310 42.247 1.00 49.47 81 SER A O 1
ATOM 655 N N . VAL A 1 82 ? -3.179 -9.942 43.478 1.00 43.38 82 VAL A N 1
ATOM 656 C CA . VAL A 1 82 ? -4.199 -11.017 43.495 1.00 43.38 82 VAL A CA 1
ATOM 657 C C . VAL A 1 82 ? -4.089 -11.972 42.287 1.00 43.38 82 VAL A C 1
ATOM 659 O O . VAL A 1 82 ? -4.612 -11.697 41.217 1.00 43.38 82 VAL A O 1
ATOM 662 N N . GLU A 1 83 ? -3.300 -13.057 42.293 1.00 38.06 83 GLU A N 1
ATOM 663 C CA . GLU A 1 83 ? -3.204 -14.214 43.220 1.00 38.06 83 GLU A CA 1
ATOM 664 C C . GLU A 1 83 ? -4.533 -14.999 43.374 1.00 38.06 83 GLU A C 1
ATOM 666 O O . GLU A 1 83 ? -5.339 -14.748 44.259 1.00 38.06 83 GLU A O 1
ATOM 671 N N . SER A 1 84 ? -4.740 -15.951 42.457 1.00 39.38 84 SER A N 1
ATOM 672 C CA . SER A 1 84 ? -5.167 -17.350 42.672 1.00 39.38 84 SER A CA 1
ATOM 673 C C . SER A 1 84 ? -6.337 -17.726 43.630 1.00 39.38 84 SER A C 1
ATOM 675 O O . SER A 1 84 ? -6.116 -18.066 44.786 1.00 39.38 84 SER A O 1
ATOM 677 N N . THR A 1 85 ? -7.514 -18.000 43.031 1.00 35.50 85 THR A N 1
ATOM 678 C CA . THR A 1 85 ? -8.470 -19.125 43.318 1.00 35.50 85 THR A CA 1
ATOM 679 C C . THR A 1 85 ? -9.375 -19.079 44.600 1.00 35.50 85 THR A C 1
ATOM 681 O O . THR A 1 85 ? -9.260 -18.150 45.385 1.00 35.50 85 THR A O 1
ATOM 684 N N . PRO A 1 86 ? -10.385 -19.977 44.794 1.00 52.91 86 PRO A N 1
ATOM 685 C CA . PRO A 1 86 ? -11.812 -19.735 44.482 1.00 52.91 86 PRO A CA 1
ATOM 686 C C . PRO A 1 86 ? -12.805 -20.068 45.639 1.00 52.91 86 PRO A C 1
ATOM 688 O O . PRO A 1 86 ? -12.540 -20.952 46.445 1.00 52.91 86 PRO A O 1
ATOM 691 N N . SER A 1 87 ? -14.002 -19.461 45.718 1.00 32.44 87 SER A N 1
ATOM 692 C CA . SER A 1 87 ? -15.189 -20.095 46.360 1.00 32.44 87 SER A CA 1
ATOM 693 C C . SER A 1 87 ? -16.496 -19.281 46.282 1.00 32.44 87 SER A C 1
ATOM 695 O O . SER A 1 87 ? -16.553 -18.108 46.617 1.00 32.44 87 SER A O 1
ATOM 697 N N . SER A 1 88 ? -17.540 -19.995 45.846 1.00 35.59 88 SER A N 1
ATOM 698 C CA . SER A 1 88 ? -18.959 -20.002 46.248 1.00 35.59 88 SER A CA 1
ATOM 699 C C . SER A 1 88 ? -19.789 -18.730 46.517 1.00 35.59 88 SER A C 1
ATOM 701 O O . SER A 1 88 ? -19.655 -18.066 47.532 1.00 35.59 88 SER A O 1
ATOM 703 N N . GLN A 1 89 ? -20.854 -18.652 45.703 1.00 38.34 89 GLN A N 1
ATOM 704 C CA . GLN A 1 89 ? -22.269 -18.443 46.059 1.00 38.34 89 GLN A CA 1
ATOM 705 C C . GLN A 1 89 ? -22.739 -17.060 46.542 1.00 38.34 89 GLN A C 1
ATOM 707 O O . GLN A 1 89 ? -22.561 -16.662 47.685 1.00 38.34 89 GLN A O 1
ATOM 712 N N . THR A 1 90 ? -23.599 -16.441 45.729 1.00 35.88 90 THR A N 1
ATOM 713 C CA . THR A 1 90 ? -24.856 -15.860 46.224 1.00 35.88 90 THR A CA 1
ATOM 714 C C . THR A 1 90 ? -25.955 -16.123 45.201 1.00 35.88 90 THR A C 1
ATOM 716 O O . THR A 1 90 ? -25.970 -15.566 44.107 1.00 35.88 90 THR A O 1
ATOM 719 N N . VAL A 1 91 ? -26.859 -17.030 45.564 1.00 45.38 91 VAL A N 1
ATOM 720 C CA . VAL A 1 91 ? -28.183 -17.175 44.959 1.00 45.38 91 VAL A CA 1
ATOM 721 C C . VAL A 1 91 ? -29.094 -16.157 45.643 1.00 45.38 91 VAL A C 1
ATOM 723 O O . VAL A 1 91 ? -29.113 -16.106 46.869 1.00 45.38 91 VAL A O 1
ATOM 726 N N . GLY A 1 92 ? -29.874 -15.398 44.869 1.00 32.66 92 GLY A N 1
ATOM 727 C CA . GLY A 1 92 ? -31.043 -14.679 45.383 1.00 32.66 92 GLY A CA 1
ATOM 728 C C . GLY A 1 92 ? -31.226 -13.271 44.824 1.00 32.66 92 GLY A C 1
ATOM 729 O O . GLY A 1 92 ? -30.766 -12.312 45.429 1.00 32.66 92 GLY A O 1
ATOM 730 N N . ASN A 1 93 ? -31.917 -13.150 43.684 1.00 39.47 93 ASN A N 1
ATOM 731 C CA . ASN A 1 93 ? -33.176 -12.394 43.587 1.00 39.47 93 ASN A CA 1
ATOM 732 C C . ASN A 1 93 ? -33.738 -12.470 42.156 1.00 39.47 93 ASN A C 1
ATOM 734 O O . ASN A 1 93 ? -33.147 -11.986 41.193 1.00 39.47 93 ASN A O 1
ATOM 738 N N . LEU A 1 94 ? -34.892 -13.131 42.047 1.00 45.88 94 LEU A N 1
ATOM 739 C CA . LEU A 1 94 ? -35.712 -13.277 40.848 1.00 45.88 94 LEU A CA 1
ATOM 740 C C . LEU A 1 94 ? -36.598 -12.034 40.667 1.00 45.88 94 LEU A C 1
ATOM 742 O O . LEU A 1 94 ? -37.239 -11.601 41.617 1.00 45.88 94 LEU A O 1
ATOM 746 N N . GLN A 1 95 ? -36.629 -11.544 39.423 1.00 39.28 95 GLN A N 1
ATOM 747 C CA . GLN A 1 95 ? -37.696 -10.794 38.741 1.00 39.28 95 GLN A CA 1
ATOM 748 C C . GLN A 1 95 ? -38.333 -9.574 39.438 1.00 39.28 95 GLN A C 1
ATOM 750 O O . GLN A 1 95 ? -39.061 -9.708 40.411 1.00 39.28 95 GLN A O 1
ATOM 755 N N . GLN A 1 96 ? -38.255 -8.402 38.782 1.00 35.53 96 GLN A N 1
ATOM 756 C CA . GLN A 1 96 ? -39.332 -7.915 37.892 1.00 35.53 96 GLN A CA 1
ATOM 757 C C . GLN A 1 96 ? -39.062 -6.478 37.402 1.00 35.53 96 GLN A C 1
ATOM 759 O O . GLN A 1 96 ? -39.208 -5.517 38.145 1.00 35.53 96 GLN A O 1
ATOM 764 N N . THR A 1 97 ? -38.730 -6.317 36.119 1.00 36.31 97 THR A N 1
ATOM 765 C CA . THR A 1 97 ? -39.265 -5.239 35.265 1.00 36.31 97 THR A CA 1
ATOM 766 C C . THR A 1 97 ? -39.202 -5.740 33.827 1.00 36.31 97 THR A C 1
ATOM 768 O O . THR A 1 97 ? -38.142 -5.895 33.229 1.00 36.31 97 THR A O 1
ATOM 771 N N . VAL A 1 98 ? -40.382 -6.097 33.335 1.00 50.00 98 VAL A N 1
ATOM 772 C CA . VAL A 1 98 ? -40.681 -6.491 31.963 1.00 50.00 98 VAL A CA 1
ATOM 773 C C . VAL A 1 98 ? -40.906 -5.216 31.145 1.00 50.00 98 VAL A C 1
ATOM 775 O O . VAL A 1 98 ? -41.443 -4.243 31.666 1.00 50.00 98 VAL A O 1
ATOM 778 N N . ALA A 1 99 ? -40.565 -5.294 29.857 1.00 50.56 99 ALA A N 1
ATOM 779 C CA . ALA A 1 99 ? -40.944 -4.394 28.766 1.00 50.56 99 ALA A CA 1
ATOM 780 C C . ALA A 1 99 ? -40.223 -3.037 28.676 1.00 50.56 99 ALA A C 1
ATOM 782 O O . ALA A 1 99 ? -40.727 -2.013 29.122 1.00 50.56 99 ALA A O 1
ATOM 783 N N . GLN A 1 100 ? -39.121 -3.036 27.921 1.00 37.16 100 GLN A N 1
ATOM 784 C CA . GLN A 1 100 ? -38.900 -2.113 26.801 1.00 37.16 100 GLN A CA 1
ATOM 785 C C . GLN A 1 100 ? -37.868 -2.746 25.854 1.00 37.16 100 GLN A C 1
ATOM 787 O O . GLN A 1 100 ? -36.794 -3.162 26.279 1.00 37.16 100 GLN A O 1
ATOM 792 N N . GLY A 1 101 ? -38.260 -2.934 24.592 1.00 48.03 101 GLY A N 1
ATOM 793 C CA . GLY A 1 101 ? -37.504 -3.685 23.592 1.00 48.03 101 GLY A CA 1
ATOM 794 C C . GLY A 1 101 ? -36.127 -3.085 23.323 1.00 48.03 101 GLY A C 1
ATOM 795 O O . GLY A 1 101 ? -36.000 -1.896 23.047 1.00 48.03 101 GLY A O 1
ATOM 796 N N . VAL A 1 102 ? -35.114 -3.940 23.388 1.00 50.16 102 VAL A N 1
ATOM 797 C CA . VAL A 1 102 ? -33.732 -3.657 23.003 1.00 50.16 102 VAL A CA 1
ATOM 798 C C . VAL A 1 102 ? -33.602 -3.888 21.490 1.00 50.16 102 VAL A C 1
ATOM 800 O O . VAL A 1 102 ? -33.783 -5.026 21.059 1.00 50.16 102 VAL A O 1
ATOM 803 N N . PRO A 1 103 ? -33.279 -2.880 20.656 1.00 53.38 103 PRO A N 1
ATOM 804 C CA . PRO A 1 103 ? -32.827 -3.110 19.292 1.00 53.38 103 PRO A CA 1
ATOM 805 C C . PRO A 1 103 ? -31.295 -3.084 19.282 1.00 53.38 103 PRO A C 1
ATOM 807 O O . PRO A 1 103 ? -30.689 -2.037 19.068 1.00 53.38 103 PRO A O 1
ATOM 810 N N . ILE A 1 104 ? -30.640 -4.210 19.563 1.00 56.94 104 ILE A N 1
ATOM 811 C CA . ILE A 1 104 ? -29.172 -4.296 19.512 1.00 56.94 104 ILE A CA 1
ATOM 812 C C . ILE A 1 104 ? -28.787 -5.646 18.907 1.00 56.94 104 ILE A C 1
ATOM 814 O O . ILE A 1 104 ? -28.882 -6.639 19.610 1.00 56.94 104 ILE A O 1
ATOM 818 N N . GLU A 1 105 ? -28.392 -5.656 17.619 1.00 54.78 105 GLU A N 1
ATOM 819 C CA . GLU A 1 105 ? -27.463 -6.650 17.014 1.00 54.78 105 GLU A CA 1
ATOM 820 C C . GLU A 1 105 ? -27.137 -6.461 15.505 1.00 54.78 105 GLU A C 1
ATOM 822 O O . GLU A 1 105 ? -26.511 -7.323 14.901 1.00 54.78 105 GLU A O 1
ATOM 827 N N . GLN A 1 106 ? -27.496 -5.349 14.843 1.00 53.69 106 GLN A N 1
ATOM 828 C CA . GLN A 1 106 ? -27.225 -5.193 13.392 1.00 53.69 106 GLN A CA 1
ATOM 829 C C . GLN A 1 106 ? -25.945 -4.417 13.026 1.00 53.69 106 GLN A C 1
ATOM 831 O O . GLN A 1 106 ? -25.459 -4.547 11.908 1.00 53.69 106 GLN A O 1
ATOM 836 N N . ASN A 1 107 ? -25.382 -3.603 13.925 1.00 61.91 107 ASN A N 1
ATOM 837 C CA . ASN A 1 107 ? -24.273 -2.700 13.571 1.00 61.91 107 ASN A CA 1
ATOM 838 C C . ASN A 1 107 ? -22.899 -3.410 13.555 1.00 61.91 107 ASN A C 1
ATOM 840 O O . ASN A 1 107 ? -22.059 -3.143 12.699 1.00 61.91 107 ASN A O 1
ATOM 844 N N . SER A 1 108 ? -22.685 -4.368 14.460 1.00 71.94 108 SER A N 1
ATOM 845 C CA . SER A 1 108 ? -21.395 -5.054 14.604 1.00 71.94 108 SER A CA 1
ATOM 846 C C . SER A 1 108 ? -21.069 -5.978 13.425 1.00 71.94 108 SER A C 1
ATOM 848 O O . SER A 1 108 ? -19.932 -5.987 12.967 1.00 71.94 108 SER A O 1
ATOM 850 N N . SER A 1 109 ? -22.055 -6.705 12.886 1.00 75.50 109 SER A N 1
ATOM 851 C CA . SER A 1 109 ? -21.853 -7.599 11.734 1.00 75.50 109 SER A CA 1
ATOM 852 C C . SER A 1 109 ? -21.523 -6.828 10.451 1.00 75.50 109 SER A C 1
ATOM 854 O O . SER A 1 109 ? -20.559 -7.155 9.763 1.00 75.50 109 SER A O 1
ATOM 856 N N . VAL A 1 110 ? -22.242 -5.733 10.186 1.00 82.12 110 VAL A N 1
ATOM 857 C CA . VAL A 1 110 ? -22.032 -4.875 9.006 1.00 82.12 110 VAL A CA 1
ATOM 858 C C . VAL A 1 110 ? -20.637 -4.240 9.003 1.00 82.12 110 VAL A C 1
ATOM 860 O O . VAL A 1 110 ? -19.991 -4.137 7.957 1.00 82.12 110 VAL A O 1
ATOM 863 N N . GLN A 1 111 ? -20.140 -3.813 10.167 1.00 86.38 111 GLN A N 1
ATOM 864 C CA . GLN A 1 111 ? -18.798 -3.239 10.276 1.00 86.38 111 GLN A CA 1
ATOM 865 C C . GLN A 1 111 ? -17.710 -4.289 10.024 1.00 86.38 111 GLN A C 1
ATOM 867 O O . GLN A 1 111 ? -16.738 -4.007 9.318 1.00 86.38 111 GLN A O 1
ATOM 872 N N . THR A 1 112 ? -17.889 -5.501 10.550 1.00 89.50 112 THR A N 1
ATOM 873 C CA . THR A 1 112 ? -16.988 -6.631 10.308 1.00 89.50 112 THR A CA 1
ATOM 874 C C . THR A 1 112 ? -16.928 -6.998 8.822 1.00 89.50 112 THR A C 1
ATOM 876 O O . THR A 1 112 ? -15.831 -7.136 8.278 1.00 89.50 112 THR A O 1
ATOM 879 N N . ASP A 1 113 ? -18.067 -7.047 8.128 1.00 93.25 113 ASP A N 1
ATOM 880 C CA . ASP A 1 113 ? -18.114 -7.313 6.684 1.00 93.25 113 ASP A CA 1
ATOM 881 C C . ASP A 1 113 ? -17.362 -6.243 5.881 1.00 93.25 113 ASP A C 1
ATOM 883 O O . ASP A 1 113 ? -16.577 -6.551 4.978 1.00 93.25 113 ASP A O 1
ATOM 887 N N . LYS A 1 114 ? -17.536 -4.966 6.247 1.00 95.25 114 LYS A N 1
ATOM 888 C CA . LYS A 1 114 ? -16.828 -3.851 5.607 1.00 95.25 114 LYS A CA 1
ATOM 889 C C . LYS A 1 114 ? -15.315 -3.921 5.835 1.00 95.25 114 LYS A C 1
ATOM 891 O O . LYS A 1 114 ? -14.549 -3.632 4.915 1.00 95.25 114 LYS A O 1
ATOM 896 N N . ILE A 1 115 ? -14.877 -4.323 7.027 1.00 95.69 115 ILE A N 1
ATOM 897 C CA . ILE A 1 115 ? -13.458 -4.540 7.339 1.00 95.69 115 ILE A CA 1
ATOM 898 C C . ILE A 1 115 ? -12.870 -5.621 6.426 1.00 95.69 115 ILE A C 1
ATOM 900 O O . ILE A 1 115 ? -11.843 -5.383 5.786 1.00 95.69 115 ILE A O 1
ATOM 904 N N . TYR A 1 116 ? -13.526 -6.779 6.312 1.00 96.19 116 TYR A N 1
ATOM 905 C CA . TYR A 1 116 ? -13.049 -7.860 5.447 1.00 96.19 116 TYR A CA 1
ATOM 906 C C . TYR A 1 116 ? -13.008 -7.452 3.976 1.00 96.19 116 TYR A C 1
ATOM 908 O O . TYR A 1 116 ? -12.018 -7.725 3.294 1.00 96.19 116 TYR A O 1
ATOM 916 N N . PHE A 1 117 ? -14.030 -6.735 3.507 1.00 97.19 117 PHE A N 1
ATOM 917 C CA . PHE A 1 117 ? -14.051 -6.188 2.156 1.00 97.19 117 PHE A CA 1
ATOM 918 C C . PHE A 1 117 ? -12.834 -5.291 1.883 1.00 97.19 117 PHE A C 1
ATOM 920 O O . PHE A 1 117 ? -12.159 -5.461 0.869 1.00 97.19 117 PHE A O 1
ATOM 927 N N . LEU A 1 118 ? -12.509 -4.364 2.790 1.00 98.00 118 LEU A N 1
ATOM 928 C CA . LEU A 1 118 ? -11.367 -3.457 2.624 1.00 98.00 118 LEU A CA 1
ATOM 929 C C . LEU A 1 118 ? -10.021 -4.192 2.644 1.00 98.00 118 LEU A C 1
ATOM 931 O O . LEU A 1 118 ? -9.139 -3.861 1.852 1.00 98.00 118 LEU A O 1
ATOM 935 N N . ILE A 1 119 ? -9.863 -5.208 3.499 1.00 98.19 119 ILE A N 1
ATOM 936 C CA . ILE A 1 119 ? -8.655 -6.049 3.531 1.00 98.19 119 ILE A CA 1
ATOM 937 C C . ILE A 1 119 ? -8.460 -6.760 2.185 1.00 98.19 119 ILE A C 1
ATOM 939 O O . ILE A 1 119 ? -7.351 -6.786 1.647 1.00 98.19 119 ILE A O 1
ATOM 943 N N . ASP A 1 120 ? -9.535 -7.315 1.633 1.00 98.38 120 ASP A N 1
ATOM 944 C CA . ASP A 1 120 ? -9.516 -8.038 0.364 1.00 98.38 120 ASP A CA 1
ATOM 945 C C . ASP A 1 120 ? -9.199 -7.104 -0.820 1.00 98.38 120 ASP A C 1
ATOM 947 O O . ASP A 1 120 ? -8.331 -7.408 -1.643 1.00 98.38 120 ASP A O 1
ATOM 951 N N . GLN A 1 121 ? -9.799 -5.908 -0.860 1.00 98.50 12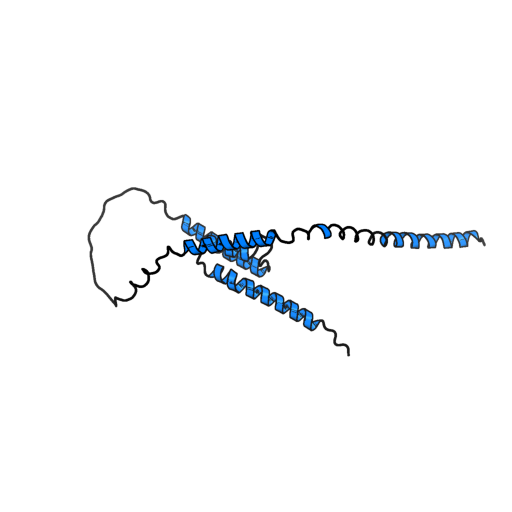1 GLN A N 1
ATOM 952 C CA . GLN A 1 121 ? -9.454 -4.898 -1.869 1.00 98.50 121 GLN A CA 1
ATOM 953 C C . GLN A 1 121 ? -7.999 -4.429 -1.757 1.00 98.50 121 GLN A C 1
ATOM 955 O O . GLN A 1 121 ? -7.302 -4.349 -2.770 1.00 98.50 121 GLN A O 1
ATOM 960 N N . ALA A 1 122 ? -7.497 -4.193 -0.542 1.00 98.38 122 ALA A N 1
ATOM 961 C CA . ALA A 1 122 ? -6.097 -3.834 -0.334 1.00 98.38 122 ALA A CA 1
ATOM 962 C C . ALA A 1 122 ? -5.149 -4.936 -0.834 1.00 98.38 122 ALA A C 1
ATOM 964 O O . ALA A 1 122 ? -4.144 -4.649 -1.486 1.00 98.38 122 ALA A O 1
ATOM 965 N N . SER A 1 123 ? -5.483 -6.204 -0.574 1.00 98.19 123 SER A N 1
ATOM 966 C CA . SER A 1 123 ? -4.714 -7.352 -1.058 1.00 98.19 123 SER A CA 1
ATOM 967 C C . SER A 1 123 ? -4.712 -7.432 -2.586 1.00 98.19 123 SER A C 1
ATOM 969 O O . SER A 1 123 ? -3.651 -7.593 -3.189 1.00 98.19 123 SER A O 1
ATOM 971 N N . ARG A 1 124 ? -5.871 -7.256 -3.233 1.00 98.38 124 ARG A N 1
ATOM 972 C CA . ARG A 1 124 ? -5.964 -7.209 -4.700 1.00 98.38 124 ARG A CA 1
ATOM 973 C C . ARG A 1 124 ? -5.132 -6.077 -5.293 1.00 98.38 124 ARG A C 1
ATOM 975 O O . ARG A 1 124 ? -4.365 -6.313 -6.225 1.00 98.38 124 ARG A O 1
ATOM 982 N N . ALA A 1 125 ? -5.237 -4.873 -4.739 1.00 98.44 125 ALA A N 1
ATOM 983 C CA . ALA A 1 125 ? -4.469 -3.724 -5.199 1.00 98.44 125 ALA A CA 1
ATOM 984 C C . ALA A 1 125 ? -2.951 -3.953 -5.064 1.00 98.44 125 ALA A C 1
ATOM 986 O O . ALA A 1 125 ? -2.201 -3.625 -5.982 1.00 98.44 125 ALA A O 1
ATOM 987 N N . MET A 1 126 ? -2.500 -4.602 -3.981 1.00 98.31 126 MET A N 1
ATOM 988 C CA . MET A 1 126 ? -1.104 -5.029 -3.811 1.00 98.31 126 MET A CA 1
ATOM 989 C C . MET A 1 126 ? -0.655 -6.008 -4.903 1.00 98.31 126 MET A C 1
ATOM 991 O O . MET A 1 126 ? 0.441 -5.864 -5.439 1.00 98.31 126 MET A O 1
ATOM 995 N N . THR A 1 127 ? -1.483 -7.000 -5.244 1.00 97.62 127 THR A N 1
ATOM 996 C CA . THR A 1 127 ? -1.173 -7.978 -6.302 1.00 97.62 127 THR A CA 1
ATOM 997 C C . THR A 1 127 ? -1.106 -7.332 -7.685 1.00 97.62 127 THR A C 1
ATOM 999 O O . THR A 1 127 ? -0.295 -7.743 -8.512 1.00 97.62 127 THR A O 1
ATOM 1002 N N . LEU A 1 128 ? -1.929 -6.311 -7.926 1.00 97.50 128 LEU A N 1
ATOM 1003 C CA . LEU A 1 128 ? -1.970 -5.550 -9.176 1.00 97.50 128 LEU A CA 1
ATOM 1004 C C . LEU A 1 128 ? -0.926 -4.422 -9.246 1.00 97.50 128 LEU A C 1
ATOM 1006 O O . LEU A 1 128 ? -0.966 -3.629 -10.184 1.00 97.50 128 LEU A O 1
ATOM 1010 N N . ASP A 1 129 ? -0.026 -4.314 -8.262 1.00 97.75 129 ASP A N 1
ATOM 1011 C CA . ASP A 1 129 ? 0.957 -3.228 -8.129 1.00 97.75 129 ASP A CA 1
ATOM 1012 C C . ASP A 1 129 ? 0.333 -1.812 -8.102 1.00 97.75 129 ASP A C 1
ATOM 1014 O O . ASP A 1 129 ? 1.011 -0.804 -8.308 1.00 97.75 129 ASP A O 1
ATOM 1018 N N . ARG A 1 130 ? -0.958 -1.710 -7.758 1.00 98.19 130 ARG A N 1
ATOM 1019 C CA . ARG A 1 130 ? -1.666 -0.448 -7.498 1.00 98.19 130 ARG A CA 1
ATOM 1020 C C . ARG A 1 130 ? -1.392 -0.003 -6.068 1.00 98.19 130 ARG A C 1
ATOM 1022 O O . ARG A 1 130 ? -2.246 -0.106 -5.193 1.00 98.19 130 ARG A O 1
ATOM 1029 N N . LEU A 1 131 ? -0.159 0.415 -5.793 1.00 97.94 131 LEU A N 1
ATOM 1030 C CA . LEU A 1 131 ? 0.294 0.665 -4.419 1.00 97.94 131 LEU A CA 1
ATOM 1031 C C . LEU A 1 131 ? -0.198 2.014 -3.875 1.00 97.94 131 LEU A C 1
ATOM 1033 O O . LEU A 1 131 ? -0.794 2.062 -2.803 1.00 97.94 131 LEU A O 1
ATOM 1037 N N . THR A 1 132 ? 0.005 3.090 -4.638 1.00 97.50 132 THR A N 1
ATOM 1038 C CA . THR A 1 132 ? -0.411 4.471 -4.303 1.00 97.50 132 THR A CA 1
ATOM 1039 C C . THR A 1 132 ? -1.121 5.172 -5.465 1.00 97.50 132 THR A C 1
ATOM 1041 O O . THR A 1 132 ? -1.413 6.363 -5.411 1.00 97.50 132 THR A O 1
ATOM 1044 N N . SER A 1 133 ? -1.376 4.448 -6.555 1.00 95.75 133 SER A N 1
ATOM 1045 C CA . SER A 1 133 ? -2.058 4.939 -7.753 1.00 95.75 133 SER A CA 1
ATOM 1046 C C . SER A 1 133 ? -2.831 3.793 -8.413 1.00 95.75 133 SER A C 1
ATOM 1048 O O . SER A 1 133 ? -2.367 2.651 -8.322 1.00 95.75 133 SER A O 1
ATOM 1050 N N . PRO A 1 134 ? -3.956 4.069 -9.101 1.00 97.56 134 PRO A N 1
ATOM 1051 C CA . PRO A 1 134 ? -4.635 5.369 -9.250 1.00 97.56 134 PRO A CA 1
ATOM 1052 C C . PRO A 1 134 ? -5.254 5.883 -7.938 1.00 97.56 134 PRO A C 1
ATOM 1054 O O . PRO A 1 134 ? -5.291 5.163 -6.944 1.00 97.56 134 PRO A O 1
ATOM 1057 N N . GLU A 1 135 ? -5.702 7.139 -7.906 1.00 94.38 135 GLU A N 1
ATOM 1058 C CA . GLU A 1 135 ? -6.389 7.703 -6.735 1.00 94.38 135 GLU A CA 1
ATOM 1059 C C . GLU A 1 135 ? -7.644 6.880 -6.393 1.00 94.38 135 GLU A C 1
ATOM 1061 O O . GLU A 1 135 ? -8.356 6.438 -7.291 1.00 94.38 135 GLU A O 1
ATOM 1066 N N . ASN A 1 136 ? -7.912 6.670 -5.102 1.00 95.00 136 ASN A N 1
ATOM 1067 C CA . ASN A 1 136 ? -9.101 5.971 -4.587 1.00 95.00 136 ASN A CA 1
ATOM 1068 C C . ASN A 1 136 ? -9.283 4.495 -5.021 1.00 95.00 136 ASN A C 1
ATOM 1070 O O . ASN A 1 136 ? -10.271 3.866 -4.652 1.00 95.00 136 ASN A O 1
ATOM 1074 N N . ASP A 1 137 ? -8.329 3.916 -5.751 1.00 97.50 137 ASP A N 1
ATOM 1075 C CA . ASP A 1 137 ? -8.305 2.498 -6.141 1.00 97.50 137 ASP A CA 1
ATOM 1076 C C . ASP A 1 137 ? -6.861 1.975 -6.083 1.00 97.50 137 ASP A C 1
ATOM 1078 O O . ASP A 1 137 ? -6.215 1.646 -7.081 1.00 97.50 137 ASP A O 1
ATOM 1082 N N . ASN A 1 138 ? -6.311 1.993 -4.869 1.00 98.62 138 ASN A N 1
ATOM 1083 C CA . ASN A 1 138 ? -4.964 1.528 -4.575 1.00 98.62 138 ASN A CA 1
ATOM 1084 C C . ASN A 1 138 ? -4.862 0.971 -3.143 1.00 98.62 138 ASN A C 1
ATOM 1086 O O . ASN A 1 138 ? -5.721 1.214 -2.294 1.00 98.62 138 ASN A O 1
ATOM 1090 N N . ALA A 1 139 ? -3.798 0.217 -2.866 1.00 98.56 139 ALA A N 1
ATOM 1091 C CA . ALA A 1 139 ? -3.594 -0.447 -1.583 1.00 98.56 139 ALA A CA 1
ATOM 1092 C C . ALA A 1 139 ? -3.517 0.549 -0.417 1.00 98.56 139 ALA A C 1
ATOM 1094 O O . ALA A 1 139 ? -4.097 0.301 0.640 1.00 98.56 139 ALA A O 1
ATOM 1095 N N . TYR A 1 140 ? -2.833 1.682 -0.609 1.00 98.56 140 TYR A N 1
ATOM 1096 C CA . TYR A 1 140 ? -2.733 2.745 0.390 1.00 98.56 140 TYR A CA 1
ATOM 1097 C C . TYR A 1 140 ? -4.114 3.279 0.795 1.00 98.56 140 TYR A C 1
ATOM 1099 O O . TYR A 1 140 ? -4.418 3.329 1.986 1.00 98.56 140 TYR A O 1
ATOM 1107 N N . PHE A 1 141 ? -4.971 3.580 -0.182 1.00 98.62 141 PHE A N 1
ATOM 1108 C CA . PHE A 1 141 ? -6.337 4.049 0.027 1.00 98.62 141 PHE A CA 1
ATOM 1109 C C . PHE A 1 141 ? -7.150 3.054 0.860 1.00 98.62 141 PHE A C 1
ATOM 1111 O O . PHE A 1 141 ? -7.704 3.422 1.894 1.00 98.62 141 PHE A O 1
ATOM 1118 N N . TYR A 1 142 ? -7.165 1.773 0.481 1.00 98.56 142 TYR A N 1
ATOM 1119 C CA . TYR A 1 142 ? -7.943 0.767 1.208 1.00 98.56 142 TYR A CA 1
ATOM 1120 C C . TYR A 1 142 ? -7.452 0.549 2.645 1.00 98.56 142 TYR A C 1
ATOM 1122 O O . TYR A 1 142 ? -8.271 0.380 3.549 1.00 98.56 142 TYR A O 1
ATOM 1130 N N . TYR A 1 143 ? -6.139 0.603 2.897 1.00 98.50 143 TYR A N 1
ATOM 1131 C CA . TYR A 1 143 ? -5.624 0.544 4.267 1.00 98.50 143 TYR A CA 1
ATOM 1132 C C . TYR A 1 143 ? -5.976 1.793 5.084 1.00 98.50 143 TYR A C 1
ATOM 1134 O O . TYR A 1 143 ? -6.254 1.673 6.276 1.00 98.50 143 TYR A O 1
ATOM 1142 N N . GLN A 1 144 ? -6.001 2.982 4.476 1.00 98.38 144 GLN A N 1
ATOM 1143 C CA . GLN A 1 144 ? -6.470 4.190 5.158 1.00 98.38 144 GLN A CA 1
ATOM 1144 C C . GLN A 1 144 ? -7.957 4.109 5.506 1.00 98.38 144 GLN A C 1
ATOM 1146 O O . GLN A 1 144 ? -8.330 4.441 6.628 1.00 98.38 144 GLN A O 1
ATOM 1151 N N . GLU A 1 145 ? -8.799 3.637 4.585 1.00 98.12 145 GLU A N 1
ATOM 1152 C CA . GLU A 1 145 ? -10.224 3.413 4.853 1.00 98.12 145 GLU A CA 1
ATOM 1153 C C . GLU A 1 145 ? -10.435 2.392 5.975 1.00 98.12 145 GLU A C 1
ATOM 1155 O O . GLU A 1 145 ? -11.293 2.581 6.836 1.00 98.12 145 GLU A O 1
ATOM 1160 N N . LEU A 1 146 ? -9.609 1.344 6.022 1.00 97.19 146 LEU A N 1
ATOM 1161 C CA . LEU A 1 146 ? -9.648 0.360 7.098 1.00 97.19 146 LEU A CA 1
ATOM 1162 C C . LEU A 1 146 ? -9.310 0.992 8.459 1.00 97.19 146 LEU A C 1
ATOM 1164 O O . LEU A 1 146 ? -10.014 0.733 9.431 1.00 97.19 146 LEU A O 1
ATOM 1168 N N . LEU A 1 147 ? -8.316 1.886 8.523 1.00 97.12 147 LEU A N 1
ATOM 1169 C CA . LEU A 1 147 ? -7.972 2.615 9.753 1.00 97.12 147 LEU A CA 1
ATOM 1170 C C . LEU A 1 147 ? -9.045 3.609 10.210 1.00 97.12 147 LEU A C 1
ATOM 1172 O O . LEU A 1 147 ? -9.126 3.915 11.396 1.00 97.12 147 LEU A O 1
ATOM 1176 N N . LYS A 1 148 ? -9.883 4.112 9.298 1.00 96.69 148 LYS A N 1
ATOM 1177 C CA . LYS A 1 148 ? -11.036 4.943 9.676 1.00 96.69 148 LYS A CA 1
ATOM 1178 C C . LYS A 1 148 ? -12.114 4.131 10.399 1.00 96.69 148 LYS A C 1
ATOM 1180 O O . LYS A 1 148 ? -12.852 4.697 11.197 1.00 96.69 148 LYS A O 1
ATOM 1185 N N . LEU A 1 149 ? -12.219 2.830 10.108 1.00 92.75 149 LEU A N 1
ATOM 1186 C CA . LEU A 1 149 ? -13.167 1.921 10.764 1.00 92.75 149 LEU A CA 1
ATOM 1187 C C . LEU A 1 149 ? -12.594 1.289 12.033 1.00 92.75 149 LEU A C 1
ATOM 1189 O O . LEU A 1 149 ? -13.334 1.083 12.990 1.00 92.75 149 LEU A O 1
ATOM 1193 N N . ASP A 1 150 ? -11.302 0.969 12.021 1.00 93.44 150 ASP A N 1
ATOM 1194 C CA . ASP A 1 150 ? -10.560 0.379 13.131 1.00 93.44 150 ASP A CA 1
ATOM 1195 C C . ASP A 1 150 ? -9.146 0.977 13.168 1.00 93.44 150 ASP A C 1
ATOM 1197 O O . ASP A 1 150 ? -8.229 0.534 12.471 1.00 93.44 150 ASP A O 1
ATOM 1201 N N . ALA A 1 151 ? -8.971 2.003 14.003 1.00 95.00 151 ALA A N 1
ATOM 1202 C CA . ALA A 1 151 ? -7.730 2.769 14.102 1.00 95.00 151 ALA A CA 1
ATOM 1203 C C . ALA A 1 151 ? -6.521 1.938 14.567 1.00 95.00 151 ALA A C 1
ATOM 1205 O O . ALA A 1 151 ? -5.381 2.316 14.296 1.00 95.00 151 ALA A O 1
ATOM 1206 N N . ASN A 1 152 ? -6.758 0.807 15.238 1.00 94.94 152 ASN A N 1
ATOM 1207 C CA . ASN A 1 152 ? -5.712 -0.072 15.754 1.00 94.94 152 ASN A CA 1
ATOM 1208 C C . ASN A 1 152 ? -5.589 -1.365 14.941 1.00 94.94 152 ASN A C 1
ATOM 1210 O O . ASN A 1 152 ? -4.933 -2.309 15.388 1.00 94.94 152 ASN A O 1
ATOM 1214 N N . ASN A 1 153 ? -6.173 -1.411 13.737 1.00 95.69 153 ASN A N 1
ATOM 1215 C CA . ASN A 1 153 ? -6.158 -2.607 12.917 1.00 95.69 153 ASN A CA 1
ATOM 1216 C C . ASN A 1 153 ? -4.717 -3.009 12.542 1.00 95.69 153 ASN A C 1
ATOM 1218 O O . ASN A 1 153 ? -4.053 -2.304 11.766 1.00 95.69 153 ASN A O 1
ATOM 1222 N N . PRO A 1 154 ? -4.213 -4.165 13.014 1.00 96.12 154 PRO A N 1
ATOM 1223 C CA . PRO A 1 154 ? -2.823 -4.543 12.787 1.00 96.12 154 PRO A CA 1
ATOM 1224 C C . PRO A 1 154 ? -2.530 -4.802 11.304 1.00 96.12 154 PRO A C 1
ATOM 1226 O O . PRO A 1 154 ? -1.410 -4.560 10.849 1.00 96.12 154 PRO A O 1
ATOM 1229 N N . VAL A 1 155 ? -3.528 -5.247 10.526 1.00 96.31 155 VAL A N 1
ATOM 1230 C CA . VAL A 1 155 ? -3.380 -5.516 9.089 1.00 96.31 155 VAL A CA 1
ATOM 1231 C C . VAL A 1 155 ? -3.149 -4.217 8.325 1.00 96.31 155 VAL A C 1
ATOM 1233 O O . VAL A 1 155 ? -2.237 -4.158 7.500 1.00 96.31 155 VAL A O 1
ATOM 1236 N N . ALA A 1 156 ? -3.919 -3.169 8.625 1.00 97.75 156 ALA A N 1
ATOM 1237 C CA . ALA A 1 156 ? -3.780 -1.870 7.975 1.00 97.75 156 ALA A CA 1
ATOM 1238 C C . ALA A 1 156 ? -2.447 -1.189 8.313 1.00 97.75 156 ALA A C 1
ATOM 1240 O O . ALA A 1 156 ? -1.732 -0.733 7.419 1.00 97.75 156 ALA A O 1
ATOM 1241 N N . ILE A 1 157 ? -2.072 -1.185 9.597 1.00 98.25 157 ILE A N 1
ATOM 1242 C CA . ILE A 1 157 ? -0.809 -0.599 10.067 1.00 98.25 157 ILE A CA 1
ATOM 1243 C C . ILE A 1 157 ? 0.383 -1.308 9.414 1.00 98.25 157 ILE A C 1
ATOM 1245 O O . ILE A 1 157 ? 1.291 -0.650 8.898 1.00 98.25 157 ILE A O 1
ATOM 1249 N N . ALA A 1 158 ? 0.383 -2.645 9.395 1.00 97.94 158 ALA A N 1
ATOM 1250 C CA . ALA A 1 158 ? 1.429 -3.423 8.735 1.00 97.94 158 ALA A CA 1
ATOM 1251 C C . ALA A 1 158 ? 1.429 -3.218 7.210 1.00 97.94 158 ALA A C 1
ATOM 1253 O O . ALA A 1 158 ? 2.495 -3.162 6.592 1.00 97.94 158 ALA A O 1
ATOM 1254 N N . GLY A 1 159 ? 0.245 -3.080 6.607 1.00 97.50 159 GLY A N 1
ATOM 1255 C CA . GLY A 1 159 ? 0.058 -2.774 5.192 1.00 97.50 159 GLY A CA 1
ATOM 1256 C C . GLY A 1 159 ? 0.768 -1.488 4.777 1.00 97.50 159 GLY A C 1
ATOM 1257 O O . GLY A 1 159 ? 1.612 -1.512 3.879 1.00 97.50 159 GLY A O 1
ATOM 1258 N N . LEU A 1 160 ? 0.481 -0.398 5.493 1.00 97.44 160 LEU A N 1
ATOM 1259 C CA . LEU A 1 160 ? 1.038 0.930 5.233 1.00 97.44 160 LEU A CA 1
ATOM 1260 C C . LEU A 1 160 ? 2.533 1.026 5.548 1.00 97.44 160 LEU A C 1
ATOM 1262 O O . LEU A 1 160 ? 3.281 1.607 4.770 1.00 97.44 160 LEU A O 1
ATOM 1266 N N . LYS A 1 161 ? 2.982 0.471 6.681 1.00 95.56 161 LYS A N 1
ATOM 1267 C CA . LYS A 1 161 ? 4.376 0.633 7.127 1.00 95.56 161 LYS A CA 1
ATOM 1268 C C . LYS A 1 161 ? 5.351 -0.298 6.416 1.00 95.56 161 LYS A C 1
ATOM 1270 O O . LYS A 1 161 ? 6.491 0.089 6.169 1.00 95.56 161 LYS A O 1
ATOM 1275 N N . LYS A 1 162 ? 4.927 -1.532 6.137 1.00 97.19 162 LYS A N 1
ATOM 1276 C CA . LYS A 1 162 ? 5.827 -2.598 5.689 1.00 97.19 162 LYS A CA 1
ATOM 1277 C C . LYS A 1 162 ? 5.488 -3.100 4.294 1.00 97.19 162 LYS A C 1
ATOM 1279 O O . LYS A 1 162 ? 6.339 -3.043 3.417 1.00 97.19 162 LYS A O 1
ATOM 1284 N N . LYS A 1 163 ? 4.256 -3.562 4.059 1.00 97.56 163 LYS A N 1
ATOM 1285 C CA . LYS A 1 163 ? 3.933 -4.279 2.810 1.00 97.56 163 LYS A CA 1
ATOM 1286 C C . LYS A 1 163 ? 4.134 -3.420 1.560 1.00 97.56 163 LYS A C 1
ATOM 1288 O O . LYS A 1 163 ? 4.739 -3.894 0.603 1.00 97.56 163 LYS A O 1
ATOM 1293 N N . ILE A 1 164 ? 3.643 -2.179 1.567 1.00 97.50 164 ILE A N 1
ATOM 1294 C CA . ILE A 1 164 ? 3.794 -1.259 0.427 1.00 97.50 164 ILE A CA 1
ATOM 1295 C C . ILE A 1 164 ? 5.277 -0.970 0.159 1.00 97.50 164 ILE A C 1
ATOM 1297 O O . ILE A 1 164 ? 5.733 -1.083 -0.978 1.00 97.50 164 ILE A O 1
ATOM 1301 N N . THR A 1 165 ? 6.038 -0.661 1.210 1.00 96.75 165 THR A N 1
ATOM 1302 C CA . THR A 1 165 ? 7.482 -0.401 1.136 1.00 96.75 165 THR A CA 1
ATOM 1303 C C . THR A 1 165 ? 8.239 -1.595 0.559 1.00 96.75 165 THR A C 1
ATOM 1305 O O . THR A 1 165 ? 8.957 -1.449 -0.429 1.00 96.75 165 THR A O 1
ATOM 1308 N N . ASP A 1 166 ? 8.024 -2.788 1.118 1.00 97.44 166 ASP A N 1
ATOM 1309 C CA . ASP A 1 166 ? 8.668 -4.027 0.674 1.00 97.44 166 ASP A CA 1
ATOM 1310 C C . ASP A 1 166 ? 8.382 -4.297 -0.808 1.00 97.44 166 ASP A C 1
ATOM 1312 O O . ASP A 1 166 ? 9.259 -4.738 -1.553 1.00 97.44 166 ASP A O 1
ATOM 1316 N N . ARG A 1 167 ? 7.160 -4.002 -1.266 1.00 97.38 167 ARG A N 1
ATOM 1317 C CA . ARG A 1 167 ? 6.791 -4.200 -2.665 1.00 97.38 167 ARG A CA 1
ATOM 1318 C C . ARG A 1 167 ? 7.525 -3.242 -3.600 1.00 97.38 167 ARG A C 1
ATOM 1320 O O . ARG A 1 167 ? 8.023 -3.687 -4.634 1.00 97.38 167 ARG A O 1
ATOM 1327 N N . TYR A 1 168 ? 7.652 -1.967 -3.234 1.00 97.25 168 TYR A N 1
ATOM 1328 C CA . TYR A 1 168 ? 8.455 -1.015 -4.005 1.00 97.25 168 TYR A CA 1
ATOM 1329 C C . TYR A 1 168 ? 9.930 -1.417 -4.073 1.00 97.25 168 TYR A C 1
ATOM 1331 O O . TYR A 1 168 ? 10.525 -1.335 -5.149 1.00 97.25 168 TYR A O 1
ATOM 1339 N N . LEU A 1 169 ? 10.503 -1.905 -2.969 1.00 96.81 169 LEU A N 1
ATOM 1340 C CA . LEU A 1 169 ? 11.883 -2.399 -2.944 1.00 96.81 169 LEU A CA 1
ATOM 1341 C C . LEU A 1 169 ? 12.073 -3.573 -3.913 1.00 96.81 169 LEU A C 1
ATOM 1343 O O . LEU A 1 169 ? 12.957 -3.530 -4.765 1.00 96.81 169 LEU A O 1
ATOM 1347 N N . GLN A 1 170 ? 11.170 -4.559 -3.890 1.00 96.06 170 GLN A N 1
ATOM 1348 C CA . GLN A 1 170 ? 11.203 -5.677 -4.843 1.00 96.06 170 GLN A CA 1
ATOM 1349 C C . GLN A 1 170 ? 11.111 -5.213 -6.303 1.00 96.06 170 GLN A C 1
ATOM 1351 O O . GLN A 1 170 ? 11.749 -5.785 -7.189 1.00 96.06 170 GLN A O 1
ATOM 1356 N N . MET A 1 171 ? 10.293 -4.198 -6.595 1.00 94.56 171 MET A N 1
ATOM 1357 C CA . MET A 1 171 ? 10.212 -3.638 -7.945 1.00 94.56 171 MET A CA 1
ATOM 1358 C C . MET A 1 171 ? 11.535 -2.979 -8.342 1.00 94.56 171 MET A C 1
ATOM 1360 O O . MET A 1 171 ? 12.038 -3.269 -9.428 1.00 94.56 171 MET A O 1
ATOM 1364 N N . ALA A 1 172 ? 12.121 -2.161 -7.464 1.00 95.38 172 ALA A N 1
ATOM 1365 C CA . ALA A 1 172 ? 13.406 -1.507 -7.698 1.00 95.38 172 ALA A CA 1
ATOM 1366 C C . ALA A 1 172 ? 14.526 -2.523 -7.977 1.00 95.38 172 ALA A C 1
ATOM 1368 O O . ALA A 1 172 ? 15.235 -2.387 -8.975 1.00 95.38 172 ALA A O 1
ATOM 1369 N N . ASP A 1 173 ? 14.617 -3.591 -7.182 1.00 94.75 173 ASP A N 1
ATOM 1370 C CA . ASP A 1 173 ? 15.609 -4.654 -7.371 1.00 94.75 173 ASP A CA 1
ATOM 1371 C C . ASP A 1 173 ? 15.475 -5.330 -8.740 1.00 94.75 173 ASP A C 1
ATOM 1373 O O . ASP A 1 173 ? 16.471 -5.549 -9.434 1.00 94.75 173 ASP A O 1
ATOM 1377 N N . ARG A 1 174 ? 14.241 -5.612 -9.181 1.00 91.81 174 ARG A N 1
ATOM 1378 C CA . ARG A 1 174 ? 13.988 -6.186 -10.514 1.00 91.81 174 ARG A CA 1
ATOM 1379 C C . ARG A 1 174 ? 14.421 -5.245 -11.637 1.00 91.81 174 ARG A C 1
ATOM 1381 O O . ARG A 1 174 ? 14.987 -5.703 -12.632 1.00 91.81 174 ARG A O 1
ATOM 1388 N N . PHE A 1 175 ? 14.183 -3.942 -11.490 1.00 89.25 175 PHE A N 1
ATOM 1389 C CA . PHE A 1 175 ? 14.624 -2.953 -12.475 1.00 89.25 175 PHE A CA 1
ATOM 1390 C C . PHE A 1 175 ? 16.151 -2.854 -12.539 1.00 89.25 175 PHE A C 1
ATOM 1392 O O . PHE A 1 175 ? 16.708 -2.869 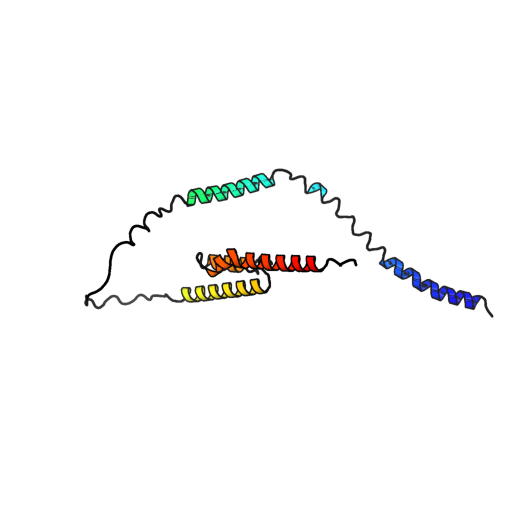-13.637 1.00 89.25 175 PHE A O 1
ATOM 1399 N N . ILE A 1 176 ? 16.830 -2.824 -11.390 1.00 89.81 176 ILE A N 1
ATOM 1400 C CA . ILE A 1 176 ? 18.296 -2.772 -11.321 1.00 89.81 176 ILE A CA 1
ATOM 1401 C C . ILE A 1 176 ? 18.911 -4.023 -11.953 1.00 89.81 176 ILE A C 1
ATOM 1403 O O . ILE A 1 176 ? 19.803 -3.911 -12.794 1.00 89.81 176 ILE A O 1
ATOM 1407 N N . GLN A 1 177 ? 18.402 -5.211 -11.620 1.00 87.38 177 GLN A N 1
ATOM 1408 C CA . GLN A 1 177 ? 18.862 -6.468 -12.209 1.00 87.38 177 GLN A CA 1
ATOM 1409 C C . GLN A 1 177 ? 18.755 -6.439 -13.736 1.00 87.38 177 GLN A C 1
ATOM 1411 O O . GLN A 1 177 ? 19.738 -6.694 -14.432 1.00 87.38 177 GLN A O 1
ATOM 1416 N N . LYS A 1 178 ? 17.597 -6.034 -14.274 1.00 85.50 178 LYS A N 1
ATOM 1417 C CA . LYS A 1 178 ? 17.382 -5.929 -15.724 1.00 85.50 178 LYS A CA 1
ATOM 1418 C C . LYS A 1 178 ? 18.379 -4.984 -16.406 1.00 85.50 178 LYS A C 1
ATOM 1420 O O . LYS A 1 178 ? 18.803 -5.264 -17.525 1.00 85.50 178 LYS A O 1
ATOM 1425 N N . ILE A 1 179 ? 18.755 -3.882 -15.755 1.00 85.25 179 ILE A N 1
ATOM 1426 C CA . ILE A 1 179 ? 19.759 -2.943 -16.277 1.00 85.25 179 ILE A CA 1
ATOM 1427 C C . ILE A 1 179 ? 21.149 -3.592 -16.289 1.00 85.25 179 ILE A C 1
ATOM 1429 O O . ILE A 1 179 ? 21.847 -3.515 -17.301 1.00 85.25 179 ILE A O 1
ATOM 1433 N N . THR A 1 180 ? 21.536 -4.263 -15.203 1.00 79.31 180 THR A N 1
ATOM 1434 C CA . THR A 1 180 ? 22.858 -4.889 -15.057 1.00 79.31 180 THR A CA 1
ATOM 1435 C C . THR A 1 180 ? 23.114 -5.969 -16.113 1.00 79.31 180 THR A C 1
ATOM 1437 O O . THR A 1 180 ? 24.195 -5.992 -16.699 1.00 79.31 180 THR A O 1
ATOM 1440 N N . TYR A 1 181 ? 22.118 -6.797 -16.442 1.00 68.69 181 TYR A N 1
ATOM 1441 C CA . TYR A 1 181 ? 22.251 -7.847 -17.466 1.00 68.69 181 TYR A CA 1
ATOM 1442 C C . TYR A 1 181 ? 22.237 -7.330 -18.917 1.00 68.69 181 TYR A C 1
ATOM 1444 O O . TYR A 1 181 ? 22.500 -8.097 -19.839 1.00 68.69 181 TYR A O 1
ATOM 1452 N N . ARG A 1 182 ? 21.943 -6.042 -19.153 1.00 74.19 182 ARG A N 1
ATOM 1453 C CA . ARG A 1 182 ? 21.894 -5.447 -20.503 1.00 74.19 182 ARG A CA 1
ATOM 1454 C C . ARG A 1 182 ? 23.229 -4.841 -20.956 1.00 74.19 182 ARG A C 1
ATOM 1456 O O . ARG A 1 182 ? 23.281 -4.269 -22.042 1.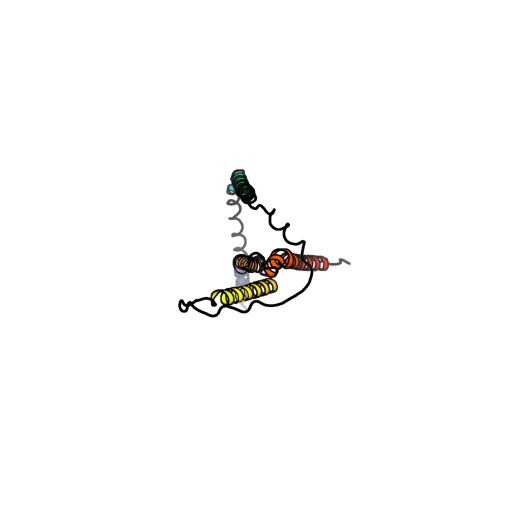00 74.19 182 ARG A O 1
ATOM 1463 N N . LYS A 1 183 ? 24.306 -4.910 -20.165 1.00 59.66 183 LYS A N 1
ATOM 1464 C CA . LYS A 1 183 ? 25.627 -4.467 -20.641 1.00 59.66 183 LYS A CA 1
ATOM 1465 C C . LYS A 1 183 ? 26.175 -5.494 -21.645 1.00 59.66 183 LYS A C 1
ATOM 1467 O O . LYS A 1 183 ? 26.435 -6.622 -21.230 1.00 59.66 183 LYS A O 1
ATOM 1472 N N . PRO A 1 184 ? 26.355 -5.152 -22.936 1.00 60.97 184 PRO A N 1
ATOM 1473 C CA . PRO A 1 184 ? 27.028 -6.052 -23.862 1.00 60.97 184 PRO A CA 1
ATOM 1474 C C . PRO A 1 184 ? 28.481 -6.230 -23.413 1.00 60.97 184 PRO A C 1
ATOM 1476 O O . PRO A 1 184 ? 29.193 -5.253 -23.173 1.00 60.97 184 PRO A O 1
ATOM 1479 N N . VAL A 1 185 ? 28.910 -7.484 -23.286 1.00 66.38 185 VAL A N 1
ATOM 1480 C CA . VAL A 1 185 ? 30.332 -7.819 -23.217 1.00 66.38 185 VAL A CA 1
ATOM 1481 C C . VAL A 1 185 ? 30.870 -7.589 -24.624 1.00 66.38 185 VAL A C 1
ATOM 1483 O O . VAL A 1 185 ? 30.599 -8.376 -25.526 1.00 66.38 185 VAL A O 1
ATOM 1486 N N . PHE A 1 186 ? 31.555 -6.468 -24.834 1.00 70.56 186 PHE A N 1
ATOM 1487 C CA . PHE A 1 186 ? 32.361 -6.290 -26.035 1.00 70.56 186 PHE A CA 1
ATOM 1488 C C . PHE A 1 186 ? 33.603 -7.167 -25.857 1.00 70.56 186 PHE A C 1
ATOM 1490 O O . PHE A 1 186 ? 34.446 -6.869 -25.009 1.00 70.56 186 PHE A O 1
ATOM 1497 N N . ILE A 1 187 ? 33.624 -8.292 -26.574 1.00 61.53 187 ILE A N 1
ATOM 1498 C CA . ILE A 1 187 ? 34.794 -9.162 -26.747 1.00 61.53 187 ILE A CA 1
ATOM 1499 C C . ILE A 1 187 ? 35.560 -8.687 -27.976 1.00 61.53 187 ILE A C 1
ATOM 1501 O O . ILE A 1 187 ? 34.876 -8.347 -28.971 1.00 61.53 187 ILE A O 1
#

pLDDT: mean 71.32, std 21.45, range [32.44, 98.62]

Sequence (187 aa):
MSLINDMLRDLSQQHSSSTENSLLLNDVQTATWEREKIAHFFQYSRMPLVLISLLVFLIGYGISQYISNQDFSSLLRESSSVESTPSSQTVGNLQQTVAQGVPIEQNSSVQTDKIYFLIDQASRAMTLDRLTSPENDNAYFYYQELLKLDANNPVAIAGLKKKITDRYLQMADRFIQKITYRKPVFI

Foldseek 3Di:
DDPVVVVVVVVVVVVPPPPVVVVPPPPPPPPPPPPPVVVVVCPVPPPVVVVVVVVVVVVVVVVVVVVVPDPVVPPPPPDDDDDDDDDDDDDDDDDDDDDDDDPDDDPVVVLVVLLVVLLVQLVVQLVVVQDPDDPCRHNLNSLVVNCVSPVPPPSSVCSVPPSSVVSVVVVVVVVVVVVVVPDDPPD